Protein AF-A0A7X6QLM3-F1 (afdb_monomer_lite)

Structure (mmCIF, N/CA/C/O backbone):
data_AF-A0A7X6QLM3-F1
#
_entry.id   AF-A0A7X6QLM3-F1
#
loop_
_atom_site.group_PDB
_atom_site.id
_atom_site.type_symbol
_atom_site.label_atom_id
_atom_site.label_alt_id
_atom_site.label_comp_id
_atom_site.label_asym_id
_atom_site.label_entity_id
_atom_site.label_seq_id
_atom_site.pdbx_PDB_ins_code
_atom_site.Cartn_x
_atom_site.Cartn_y
_atom_site.Cartn_z
_atom_site.occupancy
_atom_site.B_iso_or_equiv
_atom_site.auth_seq_id
_atom_site.auth_comp_id
_atom_site.auth_asym_id
_atom_site.auth_atom_id
_atom_site.pdbx_PDB_model_num
ATOM 1 N N . MET A 1 1 ? -5.369 -19.236 6.075 1.00 84.81 1 MET A N 1
ATOM 2 C CA . MET A 1 1 ? -5.450 -18.690 7.452 1.00 84.81 1 MET A CA 1
ATOM 3 C C . MET A 1 1 ? -6.078 -17.313 7.375 1.00 84.81 1 MET A C 1
ATOM 5 O O . MET A 1 1 ? -5.651 -16.544 6.531 1.00 84.81 1 MET A O 1
ATOM 9 N N . ASN A 1 2 ? -7.046 -16.988 8.234 1.00 93.75 2 ASN A N 1
ATOM 10 C CA . ASN A 1 2 ? -7.683 -15.668 8.231 1.00 93.75 2 ASN A CA 1
ATOM 11 C C . ASN A 1 2 ? -7.513 -15.019 9.602 1.00 93.75 2 ASN A C 1
ATOM 13 O O . ASN A 1 2 ? -7.925 -15.599 10.606 1.00 93.75 2 ASN A O 1
ATOM 17 N N . ILE A 1 3 ? -6.902 -13.838 9.631 1.00 95.56 3 ILE A N 1
ATOM 18 C CA . ILE A 1 3 ? -6.735 -13.016 10.828 1.00 95.56 3 ILE A CA 1
ATOM 19 C C . ILE A 1 3 ? -7.406 -11.673 10.562 1.00 95.56 3 ILE A C 1
ATOM 21 O O . ILE A 1 3 ? -7.059 -10.977 9.609 1.00 95.56 3 ILE A O 1
ATOM 25 N N . ILE A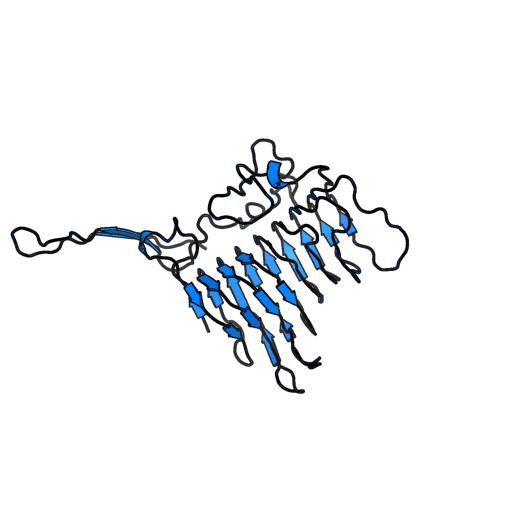 1 4 ? -8.352 -11.320 11.427 1.00 96.50 4 ILE A N 1
ATOM 26 C CA . ILE A 1 4 ? -9.043 -10.033 11.417 1.00 96.50 4 ILE A CA 1
ATOM 27 C C . ILE A 1 4 ? -8.838 -9.422 12.804 1.00 96.50 4 ILE A C 1
ATOM 29 O O . ILE A 1 4 ? -9.258 -10.005 13.805 1.00 96.50 4 ILE A O 1
ATOM 33 N N . GLY A 1 5 ? -8.114 -8.307 12.860 1.00 94.94 5 GLY A N 1
ATOM 34 C CA . GLY A 1 5 ? -7.893 -7.538 14.079 1.00 94.94 5 GLY A CA 1
ATOM 35 C C . GLY A 1 5 ? -9.035 -6.570 14.378 1.00 94.94 5 GLY A C 1
ATOM 36 O O . GLY A 1 5 ? -10.043 -6.543 13.687 1.00 94.94 5 GLY A O 1
ATOM 37 N N . ALA A 1 6 ? -8.858 -5.749 15.407 1.00 94.19 6 ALA A N 1
ATOM 38 C CA . ALA A 1 6 ? -9.766 -4.671 15.795 1.00 94.19 6 ALA A CA 1
ATOM 39 C C . ALA A 1 6 ? -9.412 -3.315 15.145 1.00 94.19 6 ALA A C 1
ATOM 41 O O . ALA A 1 6 ? -10.027 -2.299 15.456 1.00 94.19 6 ALA A O 1
ATOM 42 N N . GLY A 1 7 ? -8.408 -3.283 14.261 1.00 95.38 7 GLY A N 1
ATOM 43 C CA . GLY A 1 7 ? -7.879 -2.074 13.630 1.00 95.38 7 GLY A CA 1
ATOM 44 C C . GLY A 1 7 ? -6.491 -1.690 14.149 1.00 95.38 7 GLY A C 1
ATOM 45 O O . GLY A 1 7 ? -6.018 -2.189 15.176 1.00 95.38 7 GLY A O 1
ATOM 46 N N . HIS A 1 8 ? -5.824 -0.795 13.415 1.00 96.62 8 HIS A N 1
ATOM 47 C CA . HIS A 1 8 ? -4.498 -0.266 13.768 1.00 96.62 8 HIS A CA 1
ATOM 48 C C . HIS A 1 8 ? -4.484 1.235 14.079 1.00 96.62 8 HIS A C 1
ATOM 50 O O . HIS A 1 8 ? -3.519 1.711 14.682 1.00 96.62 8 HIS A O 1
ATOM 56 N N . VAL A 1 9 ? -5.526 1.972 13.680 1.00 96.44 9 VAL A N 1
ATOM 57 C CA . VAL A 1 9 ? -5.646 3.414 13.923 1.00 96.44 9 VAL A CA 1
ATOM 58 C C . VAL A 1 9 ? -6.029 3.641 15.391 1.00 96.44 9 VAL A C 1
ATOM 60 O O . VAL A 1 9 ? -7.074 3.137 15.816 1.00 96.44 9 VAL A O 1
ATOM 63 N N . PRO A 1 10 ? -5.218 4.363 16.189 1.00 93.50 10 PRO A N 1
ATOM 64 C CA . PRO A 1 10 ? -5.453 4.510 17.627 1.00 93.50 10 PRO A CA 1
ATOM 65 C C . PRO A 1 10 ? -6.823 5.095 17.985 1.00 93.50 10 PRO A C 1
ATOM 67 O O . PRO A 1 10 ? -7.485 4.571 18.875 1.00 93.50 10 PRO A O 1
ATOM 70 N N . GLU A 1 11 ? -7.264 6.137 17.278 1.00 91.69 11 GLU A N 1
ATOM 71 C CA . GLU A 1 11 ? -8.547 6.794 17.553 1.00 91.69 11 GLU A CA 1
ATOM 72 C C . GLU A 1 11 ? -9.734 5.916 17.150 1.00 91.69 11 GLU A C 1
ATOM 74 O O . GLU A 1 11 ? -10.640 5.693 17.952 1.00 91.69 11 GLU A O 1
ATOM 79 N N . ALA A 1 12 ? -9.693 5.330 15.950 1.00 89.88 12 ALA A N 1
ATOM 80 C CA . ALA A 1 12 ? -10.764 4.459 15.469 1.00 89.88 12 ALA A CA 1
ATOM 81 C C . ALA A 1 12 ? -10.907 3.184 16.315 1.00 89.88 12 ALA A C 1
ATOM 83 O O . ALA A 1 12 ? -12.007 2.663 16.461 1.00 89.88 12 ALA A O 1
ATOM 84 N N . SER A 1 13 ? -9.815 2.695 16.910 1.00 89.31 13 SER A N 1
ATOM 85 C CA . SER A 1 13 ? -9.806 1.504 17.767 1.00 89.31 13 SER A CA 1
ATOM 86 C C . SER A 1 13 ? -9.793 1.823 19.267 1.00 89.31 13 SER A C 1
ATOM 88 O O . SER A 1 13 ? -9.543 0.933 20.075 1.00 89.31 13 SER A O 1
ATOM 90 N N . ALA A 1 14 ? -10.085 3.061 19.684 1.00 90.44 14 ALA A N 1
ATOM 91 C CA . ALA A 1 14 ? -9.950 3.489 21.081 1.00 90.44 14 ALA A CA 1
ATOM 92 C C . ALA A 1 14 ? -10.761 2.634 22.075 1.00 90.44 14 ALA A C 1
ATOM 94 O O . ALA A 1 14 ? -10.298 2.362 23.182 1.00 90.44 14 ALA A O 1
ATOM 95 N N . ALA A 1 15 ? -11.951 2.172 21.678 1.00 89.00 15 ALA A N 1
ATOM 96 C CA . ALA A 1 15 ? -12.819 1.357 22.527 1.00 89.00 15 ALA A CA 1
ATOM 97 C C . ALA A 1 15 ? -12.331 -0.096 22.694 1.00 89.00 15 ALA A C 1
ATOM 99 O O . ALA A 1 15 ? -12.597 -0.717 23.722 1.00 89.00 15 ALA A O 1
ATOM 100 N N . THR A 1 16 ? -11.619 -0.642 21.706 1.00 90.31 16 THR A N 1
ATOM 101 C CA . THR A 1 16 ? -11.140 -2.038 21.696 1.00 90.31 16 THR A CA 1
ATOM 102 C C . THR A 1 16 ? -9.643 -2.167 21.958 1.00 90.31 16 THR A C 1
ATOM 104 O O . THR A 1 16 ? -9.152 -3.260 22.235 1.00 90.31 16 THR A O 1
ATOM 107 N N . GLY A 1 17 ? -8.907 -1.064 21.838 1.00 92.12 17 GLY A N 1
ATOM 108 C CA . GLY A 1 17 ? -7.481 -1.079 21.555 1.00 92.12 17 GLY A CA 1
ATOM 109 C C . GLY A 1 17 ? -7.181 -1.543 20.125 1.00 92.12 17 GLY A C 1
ATOM 110 O O . GLY A 1 17 ? -7.996 -2.187 19.457 1.00 92.12 17 GLY A O 1
ATOM 111 N N . ARG A 1 18 ? -5.964 -1.237 19.667 1.00 94.25 18 ARG A N 1
ATOM 112 C CA . ARG A 1 18 ? -5.433 -1.730 18.391 1.00 94.25 18 ARG A CA 1
ATOM 113 C C . ARG A 1 18 ? -4.973 -3.182 18.501 1.00 94.25 18 ARG A C 1
ATOM 115 O O . ARG A 1 18 ? -4.382 -3.578 19.508 1.00 94.25 18 ARG A O 1
ATOM 122 N N . THR A 1 19 ? -5.148 -3.961 17.437 1.00 95.69 19 THR A N 1
ATOM 123 C CA . THR A 1 19 ? -4.531 -5.292 17.346 1.00 95.69 19 THR A CA 1
ATOM 124 C C . THR A 1 19 ? -3.078 -5.159 16.919 1.00 95.69 19 THR A C 1
ATOM 126 O O . THR A 1 19 ? -2.791 -4.639 15.843 1.00 95.69 19 THR A O 1
ATOM 129 N N . VAL A 1 20 ? -2.168 -5.657 17.757 1.00 97.12 20 VAL A N 1
ATOM 130 C CA . VAL A 1 20 ? -0.727 -5.678 17.487 1.00 97.12 20 VAL A CA 1
ATOM 131 C C . VAL A 1 20 ? -0.257 -7.119 17.361 1.00 97.12 20 VAL A C 1
ATOM 133 O O . VAL A 1 20 ? -0.492 -7.925 18.262 1.00 97.12 20 VAL A O 1
ATOM 136 N N . ILE A 1 21 ? 0.435 -7.432 16.269 1.00 96.88 21 ILE A N 1
ATOM 137 C CA . ILE A 1 21 ? 1.188 -8.679 16.124 1.00 96.88 21 ILE A CA 1
ATOM 138 C C . ILE A 1 21 ? 2.672 -8.320 16.062 1.00 96.88 21 ILE A C 1
ATOM 140 O O . ILE A 1 21 ? 3.079 -7.511 15.233 1.00 96.88 21 ILE A O 1
ATOM 144 N N . ASN A 1 22 ? 3.466 -8.925 16.943 1.00 95.44 22 ASN A N 1
ATOM 145 C CA . ASN A 1 22 ? 4.914 -8.737 16.993 1.00 95.44 22 ASN A CA 1
ATOM 146 C C . ASN A 1 22 ? 5.635 -9.956 16.414 1.00 95.44 22 ASN A C 1
ATOM 148 O O . ASN A 1 22 ? 5.139 -11.082 16.511 1.00 95.44 22 ASN A O 1
ATOM 152 N N . GLY A 1 23 ? 6.843 -9.735 15.899 1.00 95.62 23 GLY A N 1
ATOM 153 C CA . GLY A 1 23 ? 7.675 -10.790 15.326 1.00 95.62 23 GLY A CA 1
ATOM 154 C C . GLY A 1 23 ? 7.249 -11.170 13.910 1.00 95.62 23 GLY A C 1
ATOM 155 O O . GLY A 1 23 ? 6.352 -10.571 13.324 1.00 95.62 23 GLY A O 1
ATOM 156 N N . ASN A 1 24 ? 7.918 -12.164 13.333 1.00 94.69 24 ASN A N 1
ATOM 157 C CA . ASN A 1 24 ? 7.770 -12.453 11.909 1.00 94.69 24 ASN A CA 1
ATOM 158 C C . ASN A 1 24 ? 6.516 -13.284 11.608 1.00 94.69 24 ASN A C 1
ATOM 160 O O . ASN A 1 24 ? 6.263 -14.302 12.255 1.00 94.69 24 ASN A O 1
ATOM 164 N N . ILE A 1 25 ? 5.776 -12.892 10.569 1.00 95.19 25 ILE A N 1
ATOM 165 C CA . ILE A 1 25 ? 4.678 -13.679 9.996 1.00 95.19 25 ILE A CA 1
ATOM 166 C C . ILE A 1 25 ? 5.195 -14.327 8.716 1.00 95.19 25 ILE A C 1
ATOM 168 O O . ILE A 1 25 ? 5.739 -13.648 7.850 1.00 95.19 25 ILE A O 1
ATOM 172 N N . ARG A 1 26 ? 5.022 -15.644 8.576 1.00 93.75 26 ARG A N 1
ATOM 173 C CA . ARG A 1 26 ? 5.458 -16.388 7.388 1.00 93.75 26 ARG A CA 1
ATOM 174 C C . ARG A 1 26 ? 4.286 -17.132 6.760 1.00 93.75 26 ARG A C 1
ATOM 176 O O . ARG A 1 26 ? 3.745 -18.059 7.358 1.00 93.75 26 ARG A O 1
ATOM 183 N N . PHE A 1 27 ? 3.920 -16.744 5.544 1.00 93.88 27 PHE A N 1
ATOM 184 C CA . PHE A 1 27 ? 3.007 -17.486 4.685 1.00 93.88 27 PHE A CA 1
ATOM 185 C C . PHE A 1 27 ? 3.836 -18.461 3.844 1.00 93.88 27 PHE A C 1
ATOM 187 O O . PHE A 1 27 ? 4.520 -18.069 2.898 1.00 93.88 27 PHE A O 1
ATOM 194 N N . MET A 1 28 ? 3.789 -19.733 4.238 1.00 90.69 28 MET A N 1
ATOM 195 C CA . MET A 1 28 ? 4.533 -20.843 3.630 1.00 90.69 28 MET A CA 1
ATOM 196 C C . MET A 1 28 ? 3.610 -21.694 2.742 1.00 90.69 28 MET A C 1
ATOM 198 O O . MET A 1 28 ? 2.424 -21.389 2.603 1.00 90.69 28 MET A O 1
ATOM 202 N N . GLY A 1 29 ? 4.126 -22.781 2.161 1.00 89.12 29 GLY A N 1
ATOM 203 C CA . GLY A 1 29 ? 3.331 -23.701 1.339 1.00 89.12 29 GLY A CA 1
ATOM 204 C C . GLY A 1 29 ? 2.030 -24.135 2.030 1.00 89.12 29 GLY A C 1
ATOM 205 O O . GLY A 1 29 ? 2.037 -24.494 3.207 1.00 89.12 29 GLY A O 1
ATOM 206 N N . GLY A 1 30 ? 0.913 -24.057 1.299 1.00 91.25 30 GLY A N 1
ATOM 207 C CA . GLY A 1 30 ? -0.434 -24.314 1.822 1.00 91.25 30 GLY A CA 1
ATOM 208 C C . GLY A 1 30 ? -1.119 -23.108 2.476 1.00 91.25 30 GLY A C 1
ATOM 209 O O . GLY A 1 30 ? -2.232 -23.247 2.978 1.00 91.25 30 GLY A O 1
ATOM 210 N N . SER A 1 31 ? -0.491 -21.927 2.472 1.00 95.12 31 SER A N 1
ATOM 211 C CA . SER A 1 31 ? -1.090 -20.693 3.007 1.00 95.12 31 SER A CA 1
ATOM 212 C C . SER A 1 31 ? -1.922 -19.915 1.985 1.00 95.12 31 SER A C 1
ATOM 214 O O . SER A 1 31 ? -2.296 -18.778 2.268 1.00 95.12 31 SER A O 1
ATOM 216 N N . ASP A 1 32 ? -2.205 -20.479 0.812 1.00 97.00 32 ASP A N 1
ATOM 217 C CA . ASP A 1 32 ? -2.973 -19.806 -0.236 1.00 97.00 32 ASP A CA 1
ATOM 218 C C . ASP A 1 32 ? -4.343 -19.325 0.270 1.00 97.00 32 ASP A C 1
ATOM 220 O O . ASP A 1 32 ? -4.924 -19.916 1.186 1.00 97.00 32 ASP A O 1
ATOM 224 N N . PHE A 1 33 ? -4.872 -18.253 -0.329 1.00 97.81 33 PHE A N 1
ATOM 225 C CA . PHE A 1 33 ? -6.182 -17.677 0.031 1.00 97.81 33 PHE A CA 1
ATOM 226 C C . PHE A 1 33 ? -6.278 -17.162 1.476 1.00 97.81 33 PHE A C 1
ATOM 228 O O . PHE A 1 33 ? -7.370 -17.051 2.034 1.00 97.81 33 PHE A O 1
ATOM 235 N N . SER A 1 34 ? -5.140 -16.870 2.109 1.00 98.00 34 SER A N 1
ATOM 236 C CA . SER A 1 34 ? -5.122 -16.293 3.452 1.00 98.00 34 SER A CA 1
ATOM 237 C C . SER A 1 34 ? -5.447 -14.800 3.453 1.00 98.00 34 SER A C 1
ATOM 239 O O . SER A 1 34 ? -5.171 -14.079 2.495 1.00 98.00 34 SER A O 1
ATOM 241 N N . LEU A 1 35 ? -5.977 -14.341 4.584 1.00 97.69 35 LEU A N 1
ATOM 242 C CA . LEU A 1 35 ? -6.329 -12.950 4.847 1.00 97.69 35 LEU A CA 1
ATOM 243 C C . LEU A 1 35 ? -5.617 -12.443 6.101 1.00 97.69 35 LEU A C 1
ATOM 245 O O . LEU A 1 35 ? -5.645 -13.100 7.146 1.00 97.69 35 LEU A O 1
ATOM 249 N N . LEU A 1 36 ? -5.068 -11.236 6.007 1.00 98.12 36 LEU A N 1
ATOM 250 C CA . LEU A 1 36 ? -4.639 -10.423 7.136 1.00 98.12 36 LEU A CA 1
ATOM 251 C C . LEU A 1 36 ? -5.330 -9.065 7.044 1.00 98.12 36 LEU A C 1
ATOM 253 O O . LEU A 1 36 ? -5.172 -8.364 6.044 1.00 98.12 36 LEU A O 1
ATOM 257 N N . GLN A 1 37 ? -6.112 -8.707 8.061 1.00 97.88 37 GLN A N 1
ATOM 258 C CA . GLN A 1 37 ? -6.854 -7.453 8.054 1.00 97.88 37 GLN A CA 1
ATOM 259 C C . GLN A 1 37 ? -6.847 -6.742 9.404 1.00 97.88 37 GLN A C 1
ATOM 261 O O . GLN A 1 37 ? -6.983 -7.391 10.439 1.00 97.88 37 GLN A O 1
ATOM 266 N N . GLY A 1 38 ? -6.754 -5.409 9.405 1.00 97.19 38 GLY A N 1
ATOM 267 C CA . GLY A 1 38 ? -7.037 -4.606 10.600 1.00 97.19 38 GLY A CA 1
ATOM 268 C C . GLY A 1 38 ? -5.984 -4.734 11.695 1.00 97.19 38 GLY A C 1
ATOM 269 O O . GLY A 1 38 ? -6.338 -4.761 12.873 1.00 97.19 38 GLY A O 1
ATOM 270 N N . ILE A 1 39 ? -4.706 -4.871 11.334 1.00 97.81 39 ILE A N 1
ATOM 271 C CA . ILE A 1 39 ? -3.626 -5.066 12.310 1.00 97.81 39 ILE A CA 1
ATOM 272 C C . ILE A 1 39 ? -2.508 -4.039 12.170 1.00 97.81 39 ILE A C 1
ATOM 274 O O . ILE A 1 39 ? -2.204 -3.563 11.076 1.00 97.81 39 ILE A O 1
ATOM 278 N N . PHE A 1 40 ? -1.869 -3.749 13.298 1.00 98.38 40 PHE A N 1
ATOM 279 C CA . PHE A 1 40 ? -0.542 -3.163 13.359 1.00 98.38 40 PHE A CA 1
ATOM 280 C C . PHE A 1 40 ? 0.473 -4.300 13.498 1.00 98.38 40 PHE A C 1
ATOM 282 O O . PHE A 1 40 ? 0.375 -5.112 14.420 1.00 98.38 40 PHE A O 1
ATOM 289 N N . HIS A 1 41 ? 1.437 -4.376 12.592 1.00 98.19 41 HIS A N 1
ATOM 290 C CA . HIS A 1 41 ? 2.463 -5.410 12.606 1.00 98.19 41 HIS A CA 1
ATOM 291 C C . HIS A 1 41 ? 3.849 -4.793 12.776 1.00 98.19 41 HIS A C 1
ATOM 293 O O . HIS A 1 41 ? 4.224 -3.872 12.045 1.00 98.19 41 HIS A O 1
ATOM 299 N N . ASP A 1 42 ? 4.581 -5.299 13.767 1.00 95.88 42 ASP A N 1
ATOM 300 C CA . ASP A 1 42 ? 5.942 -4.878 14.099 1.00 95.88 42 ASP A CA 1
ATOM 301 C C . ASP A 1 42 ? 6.897 -6.067 13.940 1.00 95.88 42 ASP A C 1
ATOM 303 O O . ASP A 1 42 ? 7.118 -6.874 14.852 1.00 95.88 42 ASP A O 1
ATOM 307 N N . GLY A 1 43 ? 7.373 -6.231 12.709 1.00 95.88 43 GLY A N 1
ATOM 308 C CA . GLY A 1 43 ? 8.209 -7.337 12.268 1.00 95.88 43 GLY A CA 1
ATOM 309 C C . GLY A 1 43 ? 8.139 -7.510 10.755 1.00 95.88 43 GLY A C 1
ATOM 310 O O . GLY A 1 43 ? 7.601 -6.676 10.031 1.00 95.88 43 GLY A O 1
ATOM 311 N N . GLU A 1 44 ? 8.632 -8.639 10.265 1.00 95.69 44 GLU A N 1
ATOM 312 C CA . GLU A 1 44 ? 8.655 -8.918 8.829 1.00 95.69 44 GLU A CA 1
ATOM 313 C C . GLU A 1 44 ? 7.513 -9.853 8.424 1.00 95.69 44 GLU A C 1
ATOM 315 O O . GLU A 1 44 ? 7.265 -10.875 9.077 1.00 95.69 44 GLU A O 1
ATOM 320 N N . ILE A 1 45 ? 6.836 -9.536 7.322 1.00 96.38 45 ILE A N 1
ATOM 321 C CA . ILE A 1 45 ? 5.915 -10.463 6.664 1.00 96.38 45 ILE A CA 1
ATOM 322 C C . ILE A 1 45 ? 6.628 -11.105 5.485 1.00 96.38 45 ILE A C 1
ATOM 324 O O . ILE A 1 45 ? 7.033 -10.420 4.554 1.00 96.38 45 ILE A O 1
ATOM 328 N N . TRP A 1 46 ? 6.724 -12.428 5.496 1.00 94.12 46 TRP A N 1
ATOM 329 C CA . TRP A 1 46 ? 7.297 -13.220 4.416 1.00 94.12 46 TRP A CA 1
ATOM 330 C C . TRP A 1 46 ? 6.193 -13.998 3.711 1.00 94.12 46 TRP A C 1
ATOM 332 O O . TRP A 1 46 ? 5.451 -14.742 4.352 1.00 94.12 46 TRP A O 1
ATOM 342 N N . ILE A 1 47 ? 6.083 -13.851 2.394 1.00 94.12 47 ILE A N 1
ATOM 343 C CA . ILE A 1 47 ? 5.135 -14.598 1.566 1.00 94.12 47 ILE A CA 1
ATOM 344 C C . ILE A 1 47 ? 5.910 -15.390 0.526 1.00 94.12 47 ILE A C 1
ATOM 346 O O . ILE A 1 47 ? 6.602 -14.804 -0.302 1.00 94.12 47 ILE A O 1
ATOM 350 N N . GLY A 1 48 ? 5.782 -16.718 0.553 1.00 89.94 48 GLY A N 1
ATOM 351 C CA . GLY A 1 48 ? 6.452 -17.583 -0.420 1.00 89.94 48 GLY A CA 1
ATOM 352 C C . GLY A 1 48 ? 7.973 -17.621 -0.254 1.00 89.94 48 GLY A C 1
ATOM 353 O O . GLY A 1 48 ? 8.689 -17.749 -1.237 1.00 89.94 48 GLY A O 1
ATOM 354 N N . GLU A 1 49 ? 8.492 -17.489 0.969 1.00 86.19 49 GLU A N 1
ATOM 355 C CA . GLU A 1 49 ? 9.920 -17.680 1.251 1.00 86.19 49 GLU A CA 1
ATOM 356 C C . GLU A 1 49 ? 10.266 -19.176 1.188 1.00 86.19 49 GLU A C 1
ATOM 358 O O . GLU A 1 49 ? 9.795 -19.967 2.005 1.00 86.19 49 GLU A O 1
ATOM 363 N N . GLY A 1 50 ? 11.094 -19.583 0.226 1.00 70.75 50 GLY A N 1
ATOM 364 C CA . GLY A 1 50 ? 11.631 -20.942 0.163 1.00 70.75 50 GLY A CA 1
ATOM 365 C C . GLY A 1 50 ? 12.948 -21.075 0.924 1.00 70.75 50 GLY A C 1
ATOM 366 O O . GLY A 1 50 ? 13.872 -20.288 0.729 1.00 70.75 50 GLY A O 1
ATOM 367 N N . THR A 1 51 ? 13.059 -22.113 1.751 1.00 67.62 51 THR A N 1
ATOM 368 C CA . THR A 1 51 ? 14.310 -22.503 2.429 1.00 67.62 51 THR A CA 1
ATOM 369 C C . THR A 1 51 ? 15.001 -23.699 1.766 1.00 67.62 51 THR A C 1
ATOM 371 O O . THR A 1 51 ? 16.065 -24.125 2.212 1.00 67.62 51 THR A O 1
ATOM 374 N N . THR A 1 52 ? 14.416 -24.245 0.696 1.00 64.81 52 THR A N 1
ATOM 375 C CA . THR A 1 52 ? 14.915 -25.409 -0.050 1.00 64.81 52 THR A CA 1
ATOM 376 C C . THR A 1 52 ? 15.043 -25.095 -1.543 1.00 64.81 52 THR A C 1
ATOM 378 O O . THR A 1 52 ? 14.476 -24.122 -2.044 1.00 64.81 52 THR A O 1
ATOM 381 N N . SER A 1 53 ? 15.790 -25.931 -2.271 1.00 64.94 53 SER A N 1
ATOM 382 C CA . SER A 1 53 ? 15.963 -25.831 -3.729 1.00 64.94 53 SER A CA 1
ATOM 383 C C . SER A 1 53 ? 14.659 -25.951 -4.517 1.00 64.94 53 SER A C 1
ATOM 385 O O . SER A 1 53 ? 14.584 -25.455 -5.638 1.00 64.94 53 SER A O 1
ATOM 387 N N . ASP A 1 54 ? 13.646 -26.593 -3.935 1.00 68.38 54 ASP A N 1
ATOM 388 C CA . ASP A 1 54 ? 12.407 -26.956 -4.629 1.00 68.38 54 ASP A CA 1
ATOM 389 C C . ASP A 1 54 ? 11.423 -25.779 -4.734 1.00 68.38 54 ASP A C 1
ATOM 391 O O . ASP A 1 54 ? 10.448 -25.852 -5.479 1.00 68.38 54 ASP A O 1
ATOM 395 N N . GLY A 1 55 ? 11.718 -24.668 -4.047 1.00 76.44 55 GLY A N 1
ATOM 396 C CA . GLY A 1 55 ? 10.907 -23.455 -4.050 1.00 76.44 55 GLY A CA 1
ATOM 397 C C . GLY A 1 55 ? 9.567 -23.620 -3.338 1.00 76.44 55 GLY A C 1
ATOM 398 O O . GLY A 1 55 ? 9.042 -24.716 -3.157 1.00 76.44 55 GLY A O 1
ATOM 399 N N . ILE A 1 56 ? 8.992 -22.500 -2.912 1.00 86.56 56 ILE A N 1
ATOM 400 C CA . ILE A 1 56 ? 7.631 -22.459 -2.376 1.00 86.56 56 ILE A CA 1
ATOM 401 C C . ILE A 1 56 ? 6.842 -21.448 -3.192 1.00 86.56 56 ILE A C 1
ATOM 403 O O . ILE A 1 56 ? 7.303 -20.333 -3.418 1.00 86.56 56 ILE A O 1
ATOM 407 N N . THR A 1 57 ? 5.648 -21.839 -3.629 1.00 90.50 57 THR A N 1
ATOM 408 C CA . THR A 1 57 ? 4.688 -20.910 -4.228 1.00 90.50 57 THR A CA 1
ATOM 409 C C . THR A 1 57 ? 3.559 -20.659 -3.245 1.00 90.50 57 THR A C 1
ATOM 411 O O . THR A 1 57 ? 2.976 -21.610 -2.727 1.00 90.50 57 THR A O 1
ATOM 414 N N . VAL A 1 58 ? 3.269 -19.384 -2.991 1.00 93.75 58 VAL A N 1
ATOM 415 C CA . VAL A 1 58 ? 2.113 -18.942 -2.205 1.00 93.75 58 VAL A CA 1
ATOM 416 C C . VAL A 1 58 ? 1.351 -17.898 -2.999 1.00 93.75 58 VAL A C 1
ATOM 418 O O . VAL A 1 58 ? 1.939 -16.957 -3.530 1.00 93.75 58 VAL A O 1
ATOM 421 N N . SER A 1 59 ? 0.038 -18.070 -3.082 1.00 96.06 59 SER A N 1
ATOM 422 C CA . SER A 1 59 ? -0.820 -17.285 -3.954 1.00 96.06 59 SER A CA 1
ATOM 423 C C . SER A 1 59 ? -2.069 -16.760 -3.256 1.00 96.06 59 SER A C 1
ATOM 425 O O . SER A 1 59 ? -2.566 -17.342 -2.292 1.00 96.06 59 SER A O 1
ATOM 427 N N . ASN A 1 60 ? -2.638 -15.689 -3.811 1.00 97.56 60 ASN A N 1
ATOM 428 C CA . ASN A 1 60 ? -3.958 -15.173 -3.436 1.00 97.56 60 ASN A CA 1
ATOM 429 C C . ASN A 1 60 ? -4.043 -14.751 -1.959 1.00 97.56 60 ASN A C 1
ATOM 431 O O . ASN A 1 60 ? -5.006 -15.077 -1.271 1.00 97.56 60 ASN A O 1
ATOM 435 N N . ILE A 1 61 ? -3.025 -14.055 -1.454 1.00 98.25 61 ILE A N 1
ATOM 436 C CA . ILE A 1 61 ? -3.057 -13.478 -0.104 1.00 98.25 61 ILE A CA 1
ATOM 437 C C . ILE A 1 61 ? -3.653 -12.078 -0.184 1.00 98.25 61 ILE A C 1
ATOM 439 O O . ILE A 1 61 ? -3.226 -11.275 -1.016 1.00 98.25 61 ILE A O 1
ATOM 443 N N . LEU A 1 62 ? -4.596 -11.785 0.708 1.00 98.38 62 LEU A N 1
ATOM 444 C CA . LEU A 1 62 ? -5.125 -10.442 0.907 1.00 98.38 62 LEU A CA 1
ATOM 445 C C . LEU A 1 62 ? -4.551 -9.847 2.194 1.00 98.38 62 LEU A C 1
ATOM 447 O O . LEU A 1 62 ? -4.749 -10.379 3.285 1.00 98.38 62 LEU A O 1
ATOM 451 N N . LEU A 1 63 ? -3.863 -8.721 2.054 1.00 98.69 63 LEU A N 1
ATOM 452 C CA . LEU A 1 63 ? -3.506 -7.816 3.138 1.00 98.69 63 LEU A CA 1
ATOM 453 C C . LEU A 1 63 ? -4.435 -6.610 3.016 1.00 98.69 63 LEU A C 1
ATOM 455 O O . LEU A 1 63 ? -4.481 -5.988 1.957 1.00 98.69 63 LEU A O 1
ATOM 459 N N . SER A 1 64 ? -5.204 -6.277 4.049 1.00 98.31 64 SER A N 1
ATOM 460 C CA . SER A 1 64 ? -6.084 -5.108 3.958 1.00 98.31 64 SER A CA 1
ATOM 461 C C . SER A 1 64 ? -6.180 -4.312 5.242 1.00 98.31 64 SER A C 1
ATOM 463 O O . SER A 1 64 ? -6.241 -4.900 6.315 1.00 98.31 64 SER A O 1
ATOM 465 N N . ARG A 1 65 ? -6.230 -2.978 5.162 1.00 97.94 65 ARG A N 1
ATOM 466 C CA . ARG A 1 65 ? -6.387 -2.125 6.356 1.00 97.94 65 ARG A CA 1
ATOM 467 C C . ARG A 1 65 ? -5.346 -2.473 7.420 1.00 97.94 65 ARG A C 1
ATOM 469 O O . ARG A 1 65 ? -5.676 -2.763 8.569 1.00 97.94 65 ARG A O 1
ATOM 476 N N . CYS A 1 66 ? -4.093 -2.598 6.997 1.00 98.56 66 CYS A N 1
ATOM 477 C CA . CYS A 1 66 ? -2.979 -2.983 7.855 1.00 98.56 66 CYS A CA 1
ATOM 478 C C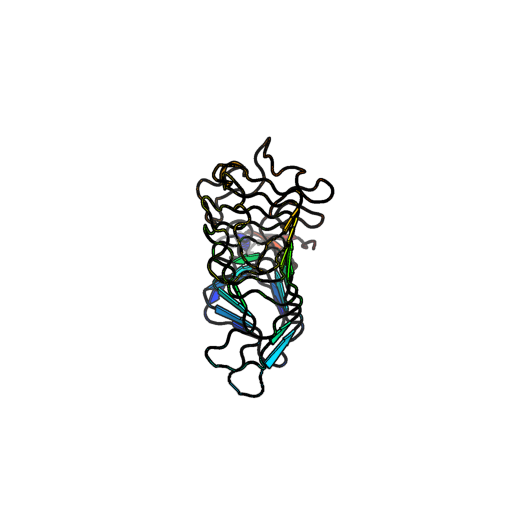 . CYS A 1 66 ? -1.930 -1.876 7.885 1.00 98.56 66 CYS A C 1
ATOM 480 O O . CYS A 1 66 ? -1.635 -1.264 6.862 1.00 98.56 66 CYS A O 1
ATOM 482 N N . ASN A 1 67 ? -1.285 -1.705 9.036 1.00 98.62 67 ASN A N 1
ATOM 483 C CA . ASN A 1 67 ? -0.044 -0.952 9.150 1.00 98.62 67 ASN A CA 1
ATOM 484 C C . ASN A 1 67 ? 1.102 -1.946 9.355 1.00 98.62 67 ASN A C 1
ATOM 486 O O . ASN A 1 67 ? 1.184 -2.598 10.396 1.00 98.62 67 ASN A O 1
ATOM 490 N N . LEU A 1 68 ? 1.928 -2.099 8.326 1.00 98.56 68 LEU A N 1
ATOM 491 C CA . LEU A 1 68 ? 2.941 -3.137 8.188 1.00 98.56 68 LEU A CA 1
ATOM 492 C C . LEU A 1 68 ? 4.330 -2.508 8.173 1.00 98.56 68 LEU A C 1
ATOM 494 O O . LEU A 1 68 ? 4.507 -1.417 7.636 1.00 98.56 68 LEU A O 1
ATOM 498 N N . ASP A 1 69 ? 5.316 -3.195 8.744 1.00 97.25 69 ASP A N 1
ATOM 499 C CA . ASP A 1 69 ? 6.703 -2.736 8.692 1.00 97.25 69 ASP A CA 1
ATOM 500 C C . ASP A 1 69 ? 7.365 -3.112 7.356 1.00 97.25 69 ASP A C 1
ATOM 502 O O . ASP A 1 69 ? 7.326 -2.321 6.411 1.00 97.25 69 ASP A O 1
ATOM 506 N N . ILE A 1 70 ? 7.898 -4.335 7.239 1.00 96.06 70 ILE A N 1
ATOM 507 C CA . ILE A 1 70 ? 8.531 -4.846 6.012 1.00 96.06 70 ILE A CA 1
ATOM 508 C C . ILE A 1 70 ? 7.688 -5.976 5.413 1.00 96.06 70 ILE A C 1
ATOM 510 O O . ILE A 1 70 ? 7.280 -6.905 6.117 1.00 96.06 70 ILE A O 1
ATOM 514 N N . LEU A 1 71 ? 7.481 -5.937 4.094 1.00 96.62 71 LEU A N 1
ATOM 515 C CA . LEU A 1 71 ? 6.847 -7.017 3.333 1.00 96.62 71 LEU A CA 1
ATOM 516 C C . LEU A 1 71 ? 7.840 -7.640 2.347 1.00 96.62 71 LEU A C 1
ATOM 518 O O . LEU A 1 71 ? 8.334 -6.970 1.446 1.00 96.62 71 LEU A O 1
ATOM 522 N N . TYR A 1 72 ? 8.062 -8.942 2.468 1.00 94.25 72 TYR A N 1
ATOM 523 C CA . TYR A 1 72 ? 8.864 -9.758 1.568 1.00 94.25 72 TYR A CA 1
ATOM 524 C C . TYR A 1 72 ? 7.968 -10.654 0.706 1.00 94.25 72 TYR A C 1
ATOM 526 O O . TYR A 1 72 ? 7.306 -11.565 1.205 1.00 94.25 72 TYR A O 1
ATOM 534 N N . LEU A 1 73 ? 7.983 -10.428 -0.606 1.00 93.00 73 LEU A N 1
ATOM 535 C CA . LEU A 1 73 ? 7.314 -11.246 -1.615 1.00 93.00 73 LEU A CA 1
ATOM 536 C C . LEU A 1 73 ? 8.342 -12.128 -2.313 1.00 93.00 73 LEU A C 1
ATOM 538 O O . LEU A 1 73 ? 9.116 -11.675 -3.162 1.00 93.00 73 LEU A O 1
ATOM 542 N N . SER A 1 74 ? 8.373 -13.393 -1.905 1.00 87.69 74 SER A N 1
ATOM 543 C CA . SER A 1 74 ? 9.310 -14.402 -2.387 1.00 87.69 74 SER A CA 1
ATOM 544 C C . SER A 1 74 ? 10.777 -13.961 -2.317 1.00 87.69 74 SER A C 1
ATOM 546 O O . SER A 1 74 ? 11.616 -14.403 -3.107 1.00 87.69 74 SER A O 1
ATOM 548 N N . ALA A 1 75 ? 11.101 -13.090 -1.360 1.00 75.69 75 ALA A N 1
ATOM 549 C CA . ALA A 1 75 ? 12.480 -12.777 -1.051 1.00 75.69 75 ALA A CA 1
ATOM 550 C C . ALA A 1 75 ? 13.101 -13.962 -0.323 1.00 75.69 75 ALA A C 1
ATOM 552 O O . ALA A 1 75 ? 12.527 -14.493 0.627 1.00 75.69 75 ALA A O 1
ATOM 553 N N . SER A 1 76 ? 14.263 -14.391 -0.789 1.00 66.62 76 SER A N 1
ATOM 554 C CA . SER A 1 76 ? 15.013 -15.473 -0.173 1.00 66.62 76 SER A CA 1
ATOM 555 C C . SER A 1 76 ? 16.436 -15.001 0.067 1.00 66.62 76 SER A C 1
ATOM 557 O O . SER A 1 76 ? 17.072 -14.403 -0.796 1.00 66.62 76 SER A O 1
ATOM 559 N N . SER A 1 77 ? 16.972 -15.321 1.239 1.00 57.31 77 SER A N 1
ATOM 560 C CA . SER A 1 77 ? 18.398 -15.157 1.547 1.00 57.31 77 SER A CA 1
ATOM 561 C C . SER A 1 77 ? 19.292 -16.138 0.767 1.00 57.31 77 SER A C 1
ATOM 563 O O . SER A 1 77 ? 20.514 -16.019 0.792 1.00 57.31 77 SER A O 1
ATOM 565 N N . TYR A 1 78 ? 18.685 -17.082 0.041 1.00 53.53 78 TYR A N 1
ATOM 566 C CA . TYR A 1 78 ? 19.336 -18.097 -0.785 1.00 53.53 78 TYR A CA 1
ATOM 567 C C . TYR A 1 78 ? 18.885 -17.984 -2.243 1.00 53.53 78 TYR A C 1
ATOM 569 O O . TYR A 1 78 ? 17.800 -17.487 -2.525 1.00 53.53 78 TYR A O 1
ATOM 577 N N . SER A 1 79 ? 19.688 -18.487 -3.180 1.00 52.16 79 SER A N 1
ATOM 578 C CA . SER A 1 79 ? 19.451 -18.483 -4.634 1.00 52.16 79 SER A CA 1
ATOM 579 C C . SER A 1 79 ? 18.286 -19.380 -5.100 1.00 52.16 79 SER A C 1
ATOM 581 O O . SER A 1 79 ? 18.358 -19.968 -6.180 1.00 52.16 79 SER A O 1
ATOM 583 N N . ALA A 1 80 ? 17.241 -19.555 -4.285 1.00 56.56 80 ALA A N 1
ATOM 584 C CA . ALA A 1 80 ? 16.080 -20.383 -4.581 1.00 56.56 80 ALA A CA 1
ATOM 585 C C . ALA A 1 80 ? 15.175 -19.682 -5.606 1.00 56.56 80 ALA A C 1
ATOM 587 O O . ALA A 1 80 ? 14.082 -19.209 -5.293 1.00 56.56 80 ALA A O 1
ATOM 588 N N . SER A 1 81 ? 15.639 -19.669 -6.855 1.00 64.81 81 SER A N 1
ATOM 589 C CA . SER A 1 81 ? 14.953 -19.137 -8.035 1.00 64.81 81 SER A CA 1
ATOM 590 C C . SER A 1 81 ? 13.586 -19.773 -8.303 1.00 64.81 81 SER A C 1
ATOM 592 O O . SER A 1 81 ? 12.870 -19.291 -9.172 1.00 64.81 81 SER A O 1
ATOM 594 N N . ALA A 1 82 ? 13.209 -20.834 -7.584 1.00 73.75 82 ALA A N 1
ATOM 595 C CA . ALA A 1 82 ? 11.922 -21.512 -7.713 1.00 73.75 82 ALA A CA 1
ATOM 596 C C . ALA A 1 82 ? 10.813 -20.937 -6.810 1.00 73.75 82 ALA A C 1
ATOM 598 O O . ALA A 1 82 ? 9.642 -21.233 -7.042 1.00 73.75 82 ALA A O 1
ATOM 599 N N . SER A 1 83 ? 11.140 -20.122 -5.801 1.00 86.31 83 SER A N 1
ATOM 600 C CA . SER A 1 83 ? 10.106 -19.540 -4.936 1.00 86.31 83 SER A CA 1
ATOM 601 C C . SER A 1 83 ? 9.306 -18.456 -5.665 1.00 86.31 83 SER A C 1
ATOM 603 O O . SER A 1 83 ? 9.831 -17.783 -6.561 1.00 86.31 83 SER A O 1
ATOM 605 N N . SER A 1 84 ? 8.024 -18.312 -5.318 1.00 89.25 84 SER A N 1
ATOM 606 C CA . SER A 1 84 ? 7.183 -17.240 -5.849 1.00 89.25 84 SER A CA 1
ATOM 607 C C . SER A 1 84 ? 6.052 -16.833 -4.904 1.00 89.25 84 SER A C 1
ATOM 609 O O . SER A 1 84 ? 5.435 -17.667 -4.240 1.00 89.25 84 SER A O 1
ATOM 611 N N . ALA A 1 85 ? 5.743 -15.538 -4.892 1.00 92.25 85 ALA A N 1
ATOM 612 C CA . ALA A 1 85 ? 4.490 -15.016 -4.384 1.00 92.25 85 ALA A CA 1
ATOM 613 C C . ALA A 1 85 ? 3.656 -14.593 -5.595 1.00 92.25 85 ALA A C 1
ATOM 615 O O . ALA A 1 85 ? 4.159 -13.928 -6.501 1.00 92.25 85 ALA A O 1
ATOM 616 N N . GLN A 1 86 ? 2.385 -14.979 -5.655 1.00 93.94 86 GLN A N 1
ATOM 617 C CA . GLN A 1 86 ? 1.538 -14.674 -6.813 1.00 93.94 86 GLN A CA 1
ATOM 618 C C . GLN A 1 86 ? 0.197 -14.098 -6.376 1.00 93.94 86 GLN A C 1
ATOM 620 O O . GLN A 1 86 ? -0.355 -14.495 -5.354 1.00 93.94 86 GLN A O 1
ATOM 625 N N . ASN A 1 87 ? -0.352 -13.160 -7.146 1.00 95.69 87 ASN A N 1
ATOM 626 C CA . ASN A 1 87 ? -1.692 -12.609 -6.899 1.00 95.69 87 ASN A CA 1
ATOM 627 C C . ASN A 1 87 ? -1.875 -12.084 -5.464 1.00 95.69 87 ASN A C 1
ATOM 629 O O . ASN A 1 87 ? -2.881 -12.343 -4.805 1.00 95.69 87 ASN A O 1
ATOM 633 N N . ILE A 1 88 ? -0.851 -11.404 -4.953 1.00 96.69 88 ILE A N 1
ATOM 634 C CA . ILE A 1 88 ? -0.900 -10.776 -3.627 1.00 96.69 88 ILE A CA 1
ATOM 635 C C . ILE A 1 88 ? -1.571 -9.421 -3.771 1.00 96.69 88 ILE A C 1
ATOM 637 O O . ILE A 1 88 ? -1.127 -8.598 -4.573 1.00 96.69 88 ILE A O 1
ATOM 641 N N . MET A 1 89 ? -2.629 -9.215 -2.999 1.00 98.06 89 MET A N 1
ATOM 642 C CA . MET A 1 89 ? -3.369 -7.966 -2.960 1.00 98.06 89 MET A CA 1
ATOM 643 C C . MET A 1 89 ? -3.106 -7.269 -1.631 1.00 98.06 89 MET A C 1
ATOM 645 O O . MET A 1 89 ? -3.296 -7.862 -0.571 1.00 98.06 89 MET A O 1
ATOM 649 N N . ALA A 1 90 ? -2.690 -6.011 -1.693 1.00 98.31 90 ALA A N 1
ATOM 650 C CA . ALA A 1 90 ? -2.633 -5.113 -0.554 1.00 98.31 90 ALA A CA 1
ATOM 651 C C . ALA A 1 90 ? -3.581 -3.938 -0.803 1.00 98.31 90 ALA A C 1
ATOM 653 O O . ALA A 1 90 ? -3.400 -3.209 -1.777 1.00 98.31 90 ALA A O 1
ATOM 654 N N . LYS A 1 91 ? -4.588 -3.767 0.055 1.00 98.19 91 LYS A N 1
ATOM 655 C CA . LYS A 1 91 ? -5.591 -2.703 -0.072 1.00 98.19 91 LYS A CA 1
ATOM 656 C C . LYS A 1 91 ? -5.717 -1.907 1.219 1.00 98.19 91 LYS A C 1
ATOM 658 O O . LYS A 1 91 ? -5.830 -2.499 2.285 1.00 98.19 91 LYS A O 1
ATOM 663 N N . ASP A 1 92 ? -5.732 -0.583 1.143 1.00 98.19 92 ASP A N 1
ATOM 664 C CA . ASP A 1 92 ? -5.851 0.286 2.324 1.00 98.19 92 ASP A CA 1
ATOM 665 C C . ASP A 1 92 ? -4.723 0.043 3.348 1.00 98.19 92 ASP A C 1
ATOM 667 O O . ASP A 1 92 ? -4.937 0.041 4.558 1.00 98.19 92 ASP A O 1
ATOM 671 N N . CYS A 1 93 ? -3.512 -0.252 2.873 1.00 98.69 93 CYS A N 1
ATOM 672 C CA . CYS A 1 93 ? -2.375 -0.591 3.735 1.00 98.69 93 CYS A CA 1
ATOM 673 C C . CYS A 1 93 ? -1.351 0.542 3.830 1.00 98.69 93 CYS A C 1
ATOM 675 O O . CYS A 1 93 ? -1.091 1.254 2.862 1.00 98.69 93 CYS A O 1
ATOM 677 N N . ILE A 1 94 ? -0.683 0.626 4.975 1.00 98.69 94 ILE A N 1
ATOM 678 C CA . ILE A 1 94 ? 0.501 1.456 5.189 1.00 98.69 94 ILE A CA 1
ATOM 679 C C . ILE A 1 94 ? 1.717 0.538 5.288 1.00 98.69 94 ILE A C 1
ATOM 681 O O . ILE A 1 94 ? 1.722 -0.390 6.096 1.00 98.69 94 ILE A O 1
ATOM 685 N N . PHE A 1 95 ? 2.753 0.819 4.504 1.00 98.56 95 PHE A N 1
ATOM 686 C CA . PHE A 1 95 ? 4.053 0.154 4.572 1.00 98.56 95 PHE A CA 1
ATOM 687 C C . PHE A 1 95 ? 5.076 1.129 5.151 1.00 98.56 95 PHE A C 1
ATOM 689 O O . PHE A 1 95 ? 5.483 2.071 4.469 1.00 98.56 95 PHE A O 1
ATOM 696 N N . ARG A 1 96 ? 5.452 0.932 6.422 1.00 97.75 96 ARG A N 1
ATOM 697 C CA . ARG A 1 96 ? 6.369 1.807 7.178 1.00 97.75 96 ARG A CA 1
ATOM 698 C C . ARG A 1 96 ? 7.822 1.663 6.728 1.00 97.75 96 ARG A C 1
ATOM 700 O O . ARG A 1 96 ? 8.580 2.625 6.818 1.00 97.75 96 ARG A O 1
ATOM 707 N N . ALA A 1 97 ? 8.190 0.494 6.225 1.00 96.75 97 ALA A N 1
ATOM 708 C CA . ALA A 1 97 ? 9.489 0.220 5.639 1.00 96.75 97 ALA A CA 1
ATOM 709 C C . ALA A 1 97 ? 9.312 -0.371 4.231 1.00 96.75 97 ALA A C 1
ATOM 711 O O . ALA A 1 97 ? 8.398 0.008 3.494 1.00 96.75 97 ALA A O 1
ATOM 712 N N . ASN A 1 98 ? 10.242 -1.222 3.801 1.00 95.38 98 ASN A N 1
ATOM 713 C CA . ASN A 1 98 ? 10.336 -1.629 2.405 1.00 95.38 98 ASN A CA 1
ATOM 714 C C . ASN A 1 98 ? 9.329 -2.725 2.034 1.00 95.38 98 ASN A C 1
ATOM 716 O O . ASN A 1 98 ? 9.055 -3.644 2.808 1.00 95.38 98 ASN A O 1
ATOM 720 N N . VAL A 1 99 ? 8.879 -2.689 0.781 1.00 95.44 99 VAL A N 1
ATOM 721 C CA . VAL A 1 99 ? 8.268 -3.838 0.108 1.00 95.44 99 VAL A CA 1
ATOM 722 C C . VAL A 1 99 ? 9.309 -4.436 -0.825 1.00 95.44 99 VAL A C 1
ATOM 724 O O . VAL A 1 99 ? 9.755 -3.794 -1.769 1.00 95.44 99 VAL A O 1
ATOM 727 N N . VAL A 1 100 ? 9.730 -5.665 -0.568 1.00 93.00 100 VAL A N 1
ATOM 728 C CA . VAL A 1 100 ? 10.818 -6.325 -1.290 1.00 93.00 100 VAL A CA 1
ATOM 729 C C . VAL A 1 100 ? 10.263 -7.513 -2.051 1.00 93.00 100 VAL A C 1
ATOM 731 O O . VAL A 1 100 ? 9.725 -8.440 -1.457 1.00 93.00 100 VAL A O 1
ATOM 734 N N . CYS A 1 101 ? 10.422 -7.509 -3.368 1.00 88.81 101 CYS A N 1
ATOM 735 C CA . CYS A 1 101 ? 9.883 -8.543 -4.244 1.00 88.81 101 CYS A CA 1
ATOM 736 C C . CYS A 1 101 ? 11.021 -9.227 -4.988 1.00 88.81 101 CYS A C 1
ATOM 738 O O . CYS A 1 101 ? 11.723 -8.571 -5.731 1.00 88.81 101 CYS A O 1
ATOM 740 N N . GLN A 1 102 ? 11.230 -10.531 -4.847 1.00 83.44 102 GLN A N 1
ATOM 741 C CA . GLN A 1 102 ? 12.278 -11.236 -5.600 1.00 83.44 102 GLN A CA 1
ATOM 742 C C . GLN A 1 102 ? 11.756 -12.524 -6.225 1.00 83.44 102 GLN A C 1
ATOM 744 O O . GLN A 1 102 ? 10.726 -13.049 -5.817 1.00 83.44 102 GLN A O 1
ATOM 749 N N . ASN A 1 103 ? 12.511 -13.076 -7.176 1.00 80.25 103 ASN A N 1
ATOM 750 C CA . ASN A 1 103 ? 12.166 -14.316 -7.874 1.00 80.25 103 ASN A CA 1
ATOM 751 C C . ASN A 1 103 ? 10.845 -14.190 -8.667 1.00 80.25 103 ASN A C 1
ATOM 753 O O . ASN A 1 103 ? 10.464 -13.090 -9.064 1.00 80.25 103 ASN A O 1
ATOM 757 N N . ASN A 1 104 ? 10.184 -15.309 -8.980 1.00 81.50 104 ASN A N 1
ATOM 758 C CA . ASN A 1 104 ? 9.127 -15.430 -10.001 1.00 81.50 104 ASN A CA 1
ATOM 759 C C . ASN A 1 104 ? 7.757 -14.835 -9.601 1.00 81.50 104 ASN A C 1
ATOM 761 O O . ASN A 1 104 ? 6.715 -15.460 -9.818 1.00 81.50 104 ASN A O 1
ATOM 765 N N . ASN A 1 105 ? 7.751 -13.635 -9.029 1.00 85.94 105 ASN A N 1
ATOM 766 C CA . ASN A 1 105 ? 6.555 -12.902 -8.636 1.00 85.94 105 ASN A CA 1
ATOM 767 C C . ASN A 1 105 ? 5.704 -12.492 -9.837 1.00 85.94 105 ASN A C 1
ATOM 769 O O . ASN A 1 105 ? 6.233 -12.202 -10.912 1.00 85.94 105 ASN A O 1
ATOM 773 N N . ARG A 1 106 ? 4.377 -12.484 -9.664 1.00 89.94 106 ARG A N 1
ATOM 774 C CA . ARG A 1 106 ? 3.442 -12.002 -10.692 1.00 89.94 106 ARG A CA 1
ATOM 775 C C . ARG A 1 106 ? 2.067 -11.644 -10.142 1.00 89.94 106 ARG A C 1
ATOM 777 O O . ARG A 1 106 ? 1.588 -12.267 -9.195 1.00 89.94 106 ARG A O 1
ATOM 784 N N . GLY A 1 107 ? 1.412 -10.688 -10.799 1.00 91.25 107 GLY A N 1
ATOM 785 C CA . GLY A 1 107 ? -0.004 -10.381 -10.577 1.00 91.25 107 GLY A CA 1
ATOM 786 C C . GLY A 1 107 ? -0.313 -9.678 -9.255 1.00 91.25 107 GLY A C 1
ATOM 787 O O . GLY A 1 107 ? -1.414 -9.833 -8.737 1.00 91.25 107 GLY A O 1
ATOM 788 N N . HIS A 1 108 ? 0.638 -8.943 -8.670 1.00 95.12 108 HIS A N 1
ATOM 789 C CA . HIS A 1 108 ? 0.374 -8.203 -7.433 1.00 95.12 108 HIS A CA 1
ATOM 790 C C . HIS A 1 108 ? -0.425 -6.926 -7.693 1.00 95.12 108 HIS A C 1
ATOM 792 O O . HIS A 1 108 ? -0.202 -6.236 -8.692 1.00 95.12 108 HIS A O 1
ATOM 798 N N . LEU A 1 109 ? -1.312 -6.601 -6.755 1.00 97.38 109 LEU A N 1
ATOM 799 C CA . LEU A 1 109 ? -2.084 -5.366 -6.742 1.00 97.38 109 LEU A CA 1
ATOM 800 C C . LEU A 1 109 ? -1.869 -4.646 -5.415 1.00 97.38 109 LEU A C 1
ATOM 802 O O . LEU A 1 109 ? -2.126 -5.212 -4.355 1.00 97.38 109 LEU A O 1
ATOM 806 N N . PHE A 1 110 ? -1.452 -3.390 -5.488 1.00 98.06 110 PHE A N 1
ATOM 807 C CA . PHE A 1 110 ? -1.447 -2.472 -4.357 1.00 98.06 110 PHE A CA 1
ATOM 808 C C . PHE A 1 110 ? -2.441 -1.351 -4.652 1.00 98.06 110 PHE A C 1
ATOM 810 O O . PHE A 1 110 ? -2.328 -0.683 -5.678 1.00 98.06 110 PHE A O 1
ATOM 817 N N . SER A 1 111 ? -3.435 -1.154 -3.797 1.00 98.38 111 SER A N 1
ATOM 818 C CA . SER A 1 111 ? -4.473 -0.143 -4.004 1.00 98.38 111 SER A CA 1
ATOM 819 C C . SER A 1 111 ? -4.695 0.657 -2.734 1.00 98.38 111 SER A C 1
ATOM 821 O O . SER A 1 111 ? -4.837 0.073 -1.660 1.00 98.38 111 SER A O 1
ATOM 823 N N . ASN A 1 112 ? -4.751 1.985 -2.856 1.00 98.62 112 ASN A N 1
ATOM 824 C CA . ASN A 1 112 ? -5.041 2.859 -1.717 1.00 98.62 112 ASN A CA 1
ATOM 825 C C . ASN A 1 112 ? -3.993 2.690 -0.605 1.00 98.62 112 ASN A C 1
ATOM 827 O O . ASN A 1 112 ? -4.307 2.681 0.581 1.00 98.62 112 ASN A O 1
ATOM 831 N N . CYS A 1 113 ? -2.729 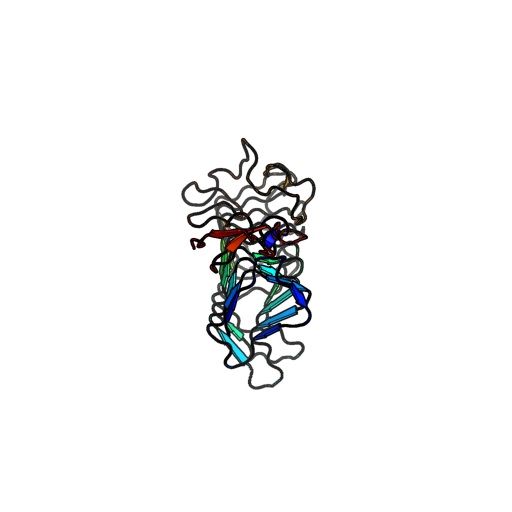2.503 -0.996 1.00 98.75 113 CYS A N 1
ATOM 832 C CA . CYS A 1 113 ? -1.633 2.262 -0.069 1.00 98.75 113 CYS A CA 1
ATOM 833 C C . CYS A 1 113 ? -0.772 3.507 0.145 1.00 98.75 113 CYS A C 1
ATOM 835 O O . CYS A 1 113 ? -0.583 4.320 -0.761 1.00 98.75 113 CYS A O 1
ATOM 837 N N . ILE A 1 114 ? -0.182 3.603 1.336 1.00 98.75 114 ILE A N 1
ATOM 838 C CA . ILE A 1 114 ? 0.864 4.578 1.653 1.00 98.75 114 ILE A CA 1
ATOM 839 C C . ILE A 1 114 ? 2.191 3.836 1.800 1.00 98.75 114 ILE A C 1
ATOM 841 O O . ILE A 1 114 ? 2.315 2.924 2.619 1.00 98.75 114 ILE A O 1
ATOM 845 N N . PHE A 1 115 ? 3.194 4.243 1.028 1.00 98.25 115 PHE A N 1
ATOM 846 C CA . PHE A 1 115 ? 4.548 3.700 1.066 1.00 98.25 115 PHE A CA 1
ATOM 847 C C . PHE A 1 115 ? 5.505 4.725 1.681 1.00 98.25 115 PHE A C 1
ATOM 849 O O . PHE A 1 115 ? 5.889 5.702 1.036 1.00 98.25 115 PHE A O 1
ATOM 856 N N . GLN A 1 116 ? 5.889 4.491 2.936 1.00 96.81 116 GLN A N 1
ATOM 857 C CA . GLN A 1 116 ? 6.947 5.234 3.628 1.00 96.81 116 GLN A CA 1
ATOM 858 C C . GLN A 1 116 ? 8.332 4.801 3.132 1.00 96.81 116 GLN A C 1
ATOM 860 O O . GLN A 1 116 ? 9.215 5.636 2.942 1.00 96.81 116 GLN A O 1
ATOM 865 N N . GLY A 1 117 ? 8.529 3.491 2.953 1.00 92.56 117 GLY A N 1
ATOM 866 C CA . GLY A 1 117 ? 9.766 2.910 2.440 1.00 92.56 117 GLY A CA 1
ATOM 867 C C . GLY A 1 117 ? 9.783 2.747 0.921 1.00 92.56 117 GLY A C 1
ATOM 868 O O . GLY A 1 117 ? 8.899 3.212 0.199 1.00 92.56 117 GLY A O 1
ATOM 869 N N . GLN A 1 118 ? 10.818 2.068 0.432 1.00 92.44 118 GLN A N 1
ATOM 870 C CA . GLN A 1 118 ? 10.986 1.764 -0.987 1.00 92.44 118 GLN A CA 1
ATOM 871 C C . GLN A 1 118 ? 10.241 0.492 -1.386 1.00 92.44 118 GLN A C 1
ATOM 873 O O . GLN A 1 118 ? 10.091 -0.443 -0.595 1.00 92.44 118 GLN A O 1
ATOM 878 N N . ILE A 1 119 ? 9.875 0.410 -2.661 1.00 92.44 119 ILE A N 1
ATOM 879 C CA . ILE A 1 119 ? 9.562 -0.855 -3.311 1.00 92.44 119 ILE A CA 1
ATOM 880 C C . ILE A 1 119 ? 10.795 -1.339 -4.079 1.00 92.44 119 ILE A C 1
ATOM 882 O O . ILE A 1 119 ? 11.260 -0.677 -5.008 1.00 92.44 119 ILE A O 1
ATOM 886 N N . ASN A 1 120 ? 11.288 -2.523 -3.722 1.00 90.81 120 ASN A N 1
ATOM 887 C CA . ASN A 1 120 ? 12.528 -3.093 -4.234 1.00 90.81 120 ASN A CA 1
ATOM 888 C C . ASN A 1 120 ? 12.269 -4.323 -5.106 1.00 90.81 120 ASN A C 1
ATOM 890 O O . ASN A 1 120 ? 11.507 -5.212 -4.724 1.00 90.81 120 ASN A O 1
ATOM 894 N N . TYR A 1 121 ? 12.984 -4.400 -6.232 1.00 88.00 121 TYR A N 1
ATOM 895 C CA . TYR A 1 121 ? 13.074 -5.555 -7.133 1.00 88.00 121 TYR A CA 1
ATOM 896 C C . TYR A 1 121 ? 11.724 -6.013 -7.725 1.00 88.00 121 TYR A C 1
ATOM 898 O O . TYR A 1 121 ? 11.542 -7.151 -8.161 1.00 88.00 121 TYR A O 1
ATOM 906 N N . LEU A 1 122 ? 10.755 -5.100 -7.766 1.00 82.88 122 LEU A N 1
ATOM 907 C CA . LEU A 1 122 ? 9.398 -5.356 -8.233 1.00 82.88 122 LEU A CA 1
ATOM 908 C C . LEU A 1 122 ? 9.386 -5.708 -9.733 1.00 82.88 122 LEU A C 1
ATOM 910 O O . LEU A 1 122 ? 9.814 -4.911 -10.565 1.00 82.88 122 LEU A O 1
ATOM 914 N N . SER A 1 123 ? 8.878 -6.886 -10.100 1.00 81.75 123 SER A N 1
ATOM 915 C CA . SER A 1 123 ? 8.734 -7.326 -11.498 1.00 81.75 123 SER A CA 1
ATOM 916 C C . SER A 1 123 ? 7.568 -8.310 -11.664 1.00 81.75 123 SER A C 1
ATOM 918 O O . SER A 1 123 ? 7.049 -8.822 -10.675 1.00 81.75 123 SER A O 1
ATOM 920 N N . GLY A 1 124 ? 7.135 -8.568 -12.906 1.00 76.25 124 GLY A N 1
ATOM 921 C CA . GLY A 1 124 ? 6.141 -9.615 -13.199 1.00 76.25 124 GLY A CA 1
ATOM 922 C C . GLY A 1 124 ? 4.686 -9.159 -13.368 1.00 76.25 124 GLY A C 1
ATOM 923 O O . GLY A 1 124 ? 3.770 -9.944 -13.131 1.00 76.25 124 GLY A O 1
ATOM 924 N N . GLY A 1 125 ? 4.451 -7.918 -13.810 1.00 79.62 125 GLY A N 1
ATOM 925 C CA . GLY A 1 125 ? 3.104 -7.424 -14.126 1.00 79.62 125 GLY A CA 1
ATOM 926 C C . GLY A 1 125 ? 2.335 -7.042 -12.867 1.00 79.62 125 GLY A C 1
ATOM 927 O O . GLY A 1 125 ? 1.457 -7.771 -12.412 1.00 79.62 125 GLY A O 1
ATOM 928 N N . ILE A 1 126 ? 2.725 -5.911 -12.285 1.00 88.69 126 ILE A N 1
ATOM 929 C CA . ILE A 1 126 ? 2.229 -5.436 -10.991 1.00 88.69 126 ILE A CA 1
ATOM 930 C C . ILE A 1 126 ? 1.486 -4.136 -11.202 1.00 88.69 126 ILE A C 1
ATOM 932 O O . ILE A 1 126 ? 1.913 -3.303 -12.000 1.00 88.69 126 ILE A O 1
ATOM 936 N N . THR A 1 127 ? 0.380 -3.970 -10.492 1.00 95.75 127 THR A N 1
ATOM 937 C CA . THR A 1 127 ? -0.444 -2.772 -10.568 1.00 95.75 127 THR A CA 1
ATOM 938 C C . THR A 1 127 ? -0.447 -2.059 -9.226 1.00 95.75 127 THR A C 1
ATOM 940 O O . THR A 1 127 ? -0.648 -2.681 -8.186 1.00 95.75 127 THR A O 1
ATOM 943 N N . ILE A 1 128 ? -0.212 -0.751 -9.255 1.00 97.56 128 ILE A N 1
ATOM 944 C CA . ILE A 1 128 ? -0.318 0.131 -8.099 1.00 97.56 128 ILE A CA 1
ATOM 945 C C . ILE A 1 128 ? -1.310 1.232 -8.452 1.00 97.56 128 ILE A C 1
ATOM 947 O O . ILE A 1 128 ? -1.080 1.990 -9.390 1.00 97.56 128 ILE A O 1
ATOM 951 N N . ASN A 1 129 ? -2.413 1.314 -7.719 1.00 98.44 129 ASN A N 1
ATOM 952 C CA . ASN A 1 129 ? -3.478 2.279 -7.968 1.00 98.44 129 ASN A CA 1
ATOM 953 C C . ASN A 1 129 ? -3.662 3.190 -6.760 1.00 98.44 129 ASN A C 1
ATOM 955 O O . ASN A 1 129 ? -3.572 2.723 -5.621 1.00 98.44 129 ASN A O 1
ATOM 959 N N . ASN A 1 130 ? -3.972 4.464 -7.014 1.00 98.69 130 ASN A N 1
ATOM 960 C CA . ASN A 1 130 ? -4.462 5.401 -5.999 1.00 98.69 130 ASN A CA 1
ATOM 961 C C . ASN A 1 130 ? -3.578 5.386 -4.740 1.00 98.69 130 ASN A C 1
ATOM 963 O O . ASN A 1 130 ? -4.065 5.203 -3.637 1.00 98.69 130 ASN A O 1
ATOM 967 N N . SER A 1 131 ? -2.254 5.436 -4.891 1.00 98.69 131 SER A N 1
ATOM 968 C CA . SER A 1 131 ? -1.317 5.239 -3.776 1.00 98.69 131 SER A CA 1
ATOM 969 C C . SER A 1 131 ? -0.390 6.436 -3.599 1.00 98.69 131 SER A C 1
ATOM 971 O O . SER A 1 131 ? -0.157 7.205 -4.535 1.00 98.69 131 SER A O 1
ATOM 973 N N . ILE A 1 132 ? 0.140 6.599 -2.390 1.00 98.50 132 ILE A N 1
ATOM 974 C CA . ILE A 1 132 ? 1.041 7.695 -2.025 1.00 98.50 132 ILE A CA 1
ATOM 975 C C . ILE A 1 132 ? 2.418 7.120 -1.699 1.00 98.50 132 ILE A C 1
ATOM 977 O O . ILE A 1 132 ? 2.542 6.179 -0.919 1.00 98.50 132 ILE A O 1
ATOM 981 N N . PHE A 1 133 ? 3.458 7.705 -2.281 1.00 97.12 133 PHE A N 1
ATOM 982 C CA . PHE A 1 133 ? 4.853 7.360 -2.043 1.00 97.12 133 PHE A CA 1
ATOM 983 C C . PHE A 1 133 ? 5.557 8.528 -1.366 1.00 97.12 133 PHE A C 1
ATOM 985 O O . PHE A 1 133 ? 5.683 9.602 -1.952 1.00 97.12 133 PHE A O 1
ATOM 992 N N . LEU A 1 134 ? 6.029 8.308 -0.145 1.00 95.69 134 LEU A N 1
ATOM 993 C CA . LEU A 1 134 ? 6.651 9.340 0.686 1.00 95.69 134 LEU A CA 1
ATOM 994 C C . LEU A 1 134 ? 8.184 9.273 0.654 1.00 95.69 134 LEU A C 1
ATOM 996 O O . LEU A 1 134 ? 8.857 10.249 0.969 1.00 95.69 134 LEU A O 1
ATOM 1000 N N . HIS A 1 135 ? 8.752 8.147 0.214 1.00 91.56 135 HIS A N 1
ATOM 1001 C CA . HIS A 1 135 ? 10.196 7.996 0.064 1.00 91.56 135 HIS A CA 1
ATOM 1002 C C . HIS A 1 135 ? 10.750 8.823 -1.112 1.00 91.56 135 HIS A C 1
ATOM 1004 O O . HIS A 1 135 ? 10.161 8.842 -2.193 1.00 91.56 135 HIS A O 1
ATOM 1010 N N . ASN A 1 136 ? 11.938 9.420 -0.952 1.00 86.69 136 ASN A N 1
ATOM 1011 C CA . ASN A 1 136 ? 12.571 10.250 -1.993 1.00 86.69 136 ASN A CA 1
ATOM 1012 C C . ASN A 1 136 ? 13.116 9.443 -3.196 1.00 86.69 136 ASN A C 1
ATOM 1014 O O . ASN A 1 136 ? 13.358 9.976 -4.271 1.00 86.69 136 ASN A O 1
ATOM 1018 N N . SER A 1 137 ? 13.295 8.133 -3.042 1.00 86.75 137 SER A N 1
ATOM 1019 C CA . SER A 1 137 ? 13.615 7.209 -4.145 1.00 86.75 137 SER A CA 1
ATOM 1020 C C . SER A 1 137 ? 12.714 5.983 -4.039 1.00 86.75 137 SER A C 1
ATOM 1022 O O . SER A 1 137 ? 13.141 4.964 -3.512 1.00 86.75 137 SER A O 1
ATOM 1024 N N . PRO A 1 138 ? 11.428 6.084 -4.383 1.00 90.62 138 PRO A N 1
ATOM 1025 C CA . PRO A 1 138 ? 10.419 5.120 -3.956 1.00 90.62 138 PRO A CA 1
ATOM 1026 C C . PRO A 1 138 ? 10.524 3.770 -4.662 1.00 90.62 138 PRO A C 1
ATOM 1028 O O . PRO A 1 138 ? 9.952 2.796 -4.184 1.00 90.62 138 PRO A O 1
ATOM 1031 N N . LEU A 1 139 ? 11.255 3.693 -5.774 1.00 90.06 139 LEU A N 1
ATOM 1032 C CA . LEU A 1 139 ? 11.361 2.495 -6.595 1.00 90.06 139 LEU A CA 1
ATOM 1033 C C . LEU A 1 139 ? 12.839 2.094 -6.742 1.00 90.06 139 LEU A C 1
ATOM 1035 O O . LEU A 1 139 ? 13.681 2.910 -7.100 1.00 90.06 139 LEU A O 1
ATOM 1039 N N . TYR A 1 140 ? 13.177 0.832 -6.494 1.00 87.62 140 TYR A N 1
ATOM 1040 C CA . TYR A 1 140 ? 14.521 0.280 -6.700 1.00 87.62 140 TYR A CA 1
ATOM 1041 C C . TYR A 1 140 ? 14.434 -0.971 -7.569 1.00 87.62 140 TYR A C 1
ATOM 1043 O O . TYR A 1 140 ? 13.771 -1.932 -7.183 1.00 87.62 140 TYR A O 1
ATOM 1051 N N . SER A 1 141 ? 15.065 -0.976 -8.748 1.00 85.25 141 SER A N 1
ATOM 1052 C CA . SER A 1 141 ? 14.990 -2.102 -9.703 1.00 85.25 141 SER A CA 1
ATOM 1053 C C . SER A 1 141 ? 13.559 -2.590 -9.985 1.00 85.25 141 SER A C 1
ATOM 1055 O O . SER A 1 141 ? 13.281 -3.788 -10.022 1.00 85.25 141 SER A O 1
ATOM 1057 N N . VAL A 1 142 ? 12.638 -1.640 -10.163 1.00 85.44 142 VAL A N 1
ATOM 1058 C CA . VAL A 1 142 ? 11.229 -1.900 -10.483 1.00 85.44 142 VAL A CA 1
ATOM 1059 C C . VAL A 1 142 ? 11.030 -1.913 -11.997 1.00 85.44 142 VAL A C 1
ATOM 1061 O O . VAL A 1 142 ? 11.368 -0.945 -12.679 1.00 85.44 142 VAL A O 1
ATOM 1064 N N . THR A 1 143 ? 10.449 -2.990 -12.524 1.00 84.88 143 THR A N 1
ATOM 1065 C CA . THR A 1 143 ? 10.265 -3.211 -13.965 1.00 84.88 143 THR A CA 1
ATOM 1066 C C . THR A 1 143 ? 8.854 -3.692 -14.295 1.00 84.88 143 THR A C 1
ATOM 1068 O O . THR A 1 143 ? 8.237 -4.426 -13.524 1.00 84.88 143 THR A O 1
ATOM 1071 N N . SER A 1 144 ? 8.343 -3.318 -15.474 1.00 85.94 144 SER A N 1
ATOM 1072 C CA . SER A 1 144 ? 7.024 -3.758 -15.974 1.00 85.94 144 SER A CA 1
ATOM 1073 C C . SER A 1 144 ? 5.859 -3.549 -14.986 1.00 85.94 144 SER A C 1
ATOM 1075 O O . SER A 1 144 ? 4.946 -4.377 -14.915 1.00 85.94 144 SER A O 1
ATOM 1077 N N . ALA A 1 145 ? 5.900 -2.471 -14.198 1.00 90.62 145 ALA A N 1
ATOM 1078 C CA . ALA A 1 145 ? 4.819 -2.088 -13.294 1.00 90.62 145 ALA A CA 1
ATOM 1079 C C . ALA A 1 145 ? 3.874 -1.080 -13.963 1.00 90.62 145 ALA A C 1
ATOM 1081 O O . ALA A 1 145 ? 4.301 -0.257 -14.772 1.00 90.62 145 ALA A O 1
ATOM 1082 N N . LEU A 1 146 ? 2.598 -1.131 -13.603 1.00 94.50 146 LEU A N 1
ATOM 1083 C CA . LEU A 1 146 ? 1.573 -0.170 -13.984 1.00 94.50 146 LEU A CA 1
ATOM 1084 C C . LEU A 1 146 ? 1.189 0.638 -12.746 1.00 94.50 146 LEU A C 1
ATOM 1086 O O . LEU A 1 146 ? 0.669 0.073 -11.789 1.00 94.50 146 LEU A O 1
ATOM 1090 N N . LEU A 1 147 ? 1.451 1.939 -12.756 1.00 95.94 147 LEU A N 1
ATOM 1091 C CA . LEU A 1 147 ? 1.163 2.838 -11.646 1.00 95.94 147 LEU A CA 1
ATOM 1092 C C . LEU A 1 147 ? 0.136 3.866 -12.111 1.00 95.94 147 LEU A C 1
ATOM 1094 O O . LEU A 1 147 ? 0.415 4.623 -13.036 1.00 95.94 147 LEU A O 1
ATOM 1098 N N . ASN A 1 148 ? -1.043 3.887 -11.497 1.00 98.00 148 ASN A N 1
ATOM 1099 C CA . ASN A 1 148 ? -2.137 4.775 -11.879 1.00 98.00 148 ASN A CA 1
ATOM 1100 C C . ASN A 1 148 ? -2.532 5.676 -10.711 1.00 98.00 148 ASN A C 1
ATOM 1102 O O . ASN A 1 148 ? -2.648 5.200 -9.578 1.00 98.00 148 ASN A O 1
ATOM 1106 N N . ASN A 1 149 ? -2.787 6.956 -10.990 1.00 98.50 149 ASN A N 1
ATOM 1107 C CA . ASN A 1 149 ? -3.355 7.914 -10.031 1.00 98.50 149 ASN A CA 1
ATOM 1108 C C . ASN A 1 149 ? -2.548 8.029 -8.721 1.00 98.50 149 ASN A C 1
ATOM 1110 O O . ASN A 1 149 ? -3.105 8.195 -7.634 1.00 98.50 149 ASN A O 1
ATOM 1114 N N . CYS A 1 150 ? -1.227 7.862 -8.799 1.00 98.06 150 CYS A N 1
ATOM 1115 C CA . CYS A 1 150 ? -0.351 7.870 -7.629 1.00 98.06 150 CYS A CA 1
ATOM 1116 C C . CYS A 1 150 ? 0.282 9.247 -7.399 1.00 98.06 150 CYS A C 1
ATOM 1118 O O . CYS A 1 150 ? 0.534 9.991 -8.349 1.00 98.06 150 CYS A O 1
ATOM 1120 N N . ILE A 1 151 ? 0.591 9.557 -6.140 1.00 97.88 151 ILE A N 1
ATOM 1121 C CA . ILE A 1 151 ? 1.306 10.774 -5.735 1.00 97.88 151 ILE A CA 1
ATOM 1122 C C . ILE A 1 151 ? 2.687 10.381 -5.203 1.00 97.88 151 ILE A C 1
ATOM 1124 O O . ILE A 1 151 ? 2.795 9.505 -4.348 1.00 97.88 151 ILE A O 1
ATOM 1128 N N . PHE A 1 152 ? 3.743 11.026 -5.697 1.00 95.62 152 PHE A N 1
ATOM 1129 C CA . PHE A 1 152 ? 5.134 10.744 -5.342 1.00 95.62 152 PHE A CA 1
ATOM 1130 C C . PHE A 1 152 ? 5.812 11.977 -4.748 1.00 95.62 152 PHE A C 1
ATOM 1132 O O . PHE A 1 152 ? 6.016 12.967 -5.448 1.00 95.62 152 PHE A O 1
ATOM 1139 N N . SER A 1 153 ? 6.270 11.884 -3.500 1.00 93.25 153 SER A N 1
ATOM 1140 C CA . SER A 1 153 ? 6.996 12.946 -2.785 1.00 93.25 153 SER A CA 1
ATOM 1141 C C . SER A 1 153 ? 8.471 13.085 -3.182 1.00 93.25 153 SER A C 1
ATOM 1143 O O . SER A 1 153 ? 9.293 13.564 -2.407 1.00 93.25 153 SER A O 1
ATOM 1145 N N . VAL A 1 154 ? 8.822 12.646 -4.387 1.00 84.94 154 VAL A N 1
ATOM 1146 C CA . VAL A 1 154 ? 10.191 12.688 -4.908 1.00 84.94 154 VAL A CA 1
ATOM 1147 C C . VAL A 1 154 ? 10.557 14.124 -5.253 1.00 84.94 154 VAL A C 1
ATOM 1149 O O . VAL A 1 154 ? 9.973 14.685 -6.175 1.00 84.94 154 VAL A O 1
ATOM 1152 N N . GLU A 1 155 ? 11.538 14.690 -4.554 1.00 76.88 155 GLU A N 1
ATOM 1153 C CA . GLU A 1 155 ? 11.977 16.081 -4.748 1.00 76.88 155 GLU A CA 1
ATOM 1154 C C . GLU A 1 155 ? 13.131 16.205 -5.755 1.00 76.88 155 GLU A C 1
ATOM 1156 O O . GLU A 1 155 ? 13.370 17.275 -6.316 1.00 76.88 155 GLU A O 1
ATOM 1161 N N . SER A 1 156 ? 13.857 15.114 -6.022 1.00 68.75 156 SER A N 1
ATOM 1162 C CA . SER A 1 156 ? 14.959 15.099 -6.985 1.00 68.75 156 SER A CA 1
ATOM 1163 C C . SER A 1 156 ? 14.999 13.820 -7.815 1.00 68.75 156 SER A C 1
ATOM 1165 O O . SER A 1 156 ? 14.555 12.751 -7.404 1.00 68.75 156 SER A O 1
ATOM 1167 N N . THR A 1 157 ? 15.533 13.919 -9.032 1.00 65.81 157 THR A N 1
ATOM 1168 C CA . THR A 1 157 ? 15.800 12.735 -9.850 1.00 65.81 157 THR A CA 1
ATOM 1169 C C . THR A 1 157 ? 16.944 11.920 -9.240 1.00 65.81 157 THR A C 1
ATOM 1171 O O . THR A 1 157 ? 17.941 12.522 -8.831 1.00 65.81 157 THR A O 1
ATOM 1174 N N . PRO A 1 158 ? 16.894 10.579 -9.286 1.00 67.12 158 PRO A N 1
ATOM 1175 C CA . PRO A 1 158 ? 15.884 9.755 -9.957 1.00 67.12 158 PRO A CA 1
ATOM 1176 C C . PRO A 1 158 ? 14.779 9.217 -9.021 1.00 67.12 158 PRO A C 1
ATOM 1178 O O . PRO A 1 158 ? 15.026 8.881 -7.868 1.00 67.12 158 PRO A O 1
ATOM 1181 N N . ILE A 1 159 ? 13.579 8.987 -9.579 1.00 72.69 159 ILE A N 1
ATOM 1182 C CA . ILE A 1 159 ? 12.510 8.174 -8.944 1.00 72.69 159 ILE A CA 1
ATOM 1183 C C . ILE A 1 159 ? 13.006 6.733 -8.671 1.00 72.69 159 ILE A C 1
ATOM 1185 O O . ILE A 1 159 ? 12.456 6.029 -7.823 1.00 72.69 159 ILE A O 1
ATOM 1189 N N . TYR A 1 160 ? 14.059 6.311 -9.385 1.00 71.56 160 TYR A N 1
ATOM 1190 C CA . TYR A 1 160 ? 14.598 4.955 -9.401 1.00 71.56 160 TYR A CA 1
ATOM 1191 C C . TYR A 1 160 ? 16.067 4.909 -9.009 1.00 71.56 160 TYR A C 1
ATOM 1193 O O . TYR A 1 160 ? 16.883 5.595 -9.618 1.00 71.56 160 TYR A O 1
ATOM 1201 N N . SER A 1 161 ? 16.451 3.997 -8.125 1.00 56.34 161 SER A N 1
ATOM 1202 C CA . SER A 1 161 ? 17.851 3.580 -8.015 1.00 56.34 161 SER A CA 1
ATOM 1203 C C . SER A 1 161 ? 18.044 2.237 -8.741 1.00 56.34 161 SER A C 1
ATOM 1205 O O . SER A 1 161 ? 17.410 1.246 -8.408 1.00 56.34 161 SER A O 1
ATOM 1207 N N . ALA A 1 162 ? 18.889 2.227 -9.782 1.00 57.66 162 ALA A N 1
ATOM 1208 C CA . ALA A 1 162 ? 19.362 1.066 -10.562 1.00 57.66 162 ALA A CA 1
ATOM 1209 C C . ALA A 1 162 ? 18.324 0.170 -11.301 1.00 57.66 162 ALA A C 1
ATOM 1211 O O . ALA A 1 162 ? 17.409 -0.391 -10.704 1.00 57.66 162 ALA A O 1
ATOM 1212 N N . GLY A 1 163 ? 18.554 -0.075 -12.604 1.00 57.38 163 GLY A N 1
ATOM 1213 C CA . GLY A 1 163 ? 18.023 -1.239 -13.344 1.00 57.38 163 GLY A CA 1
ATOM 1214 C C . GLY A 1 163 ? 16.510 -1.290 -13.607 1.00 57.38 163 GLY A C 1
ATOM 1215 O O . GLY A 1 163 ? 15.942 -2.379 -13.658 1.00 57.38 163 GLY A O 1
ATOM 1216 N N . GLY A 1 164 ? 15.839 -0.144 -13.746 1.00 55.28 164 GLY A N 1
ATOM 1217 C CA . GLY A 1 164 ? 14.400 -0.076 -14.021 1.00 55.28 164 GLY A CA 1
ATOM 1218 C C . GLY A 1 164 ? 14.098 0.019 -15.515 1.00 55.28 164 GLY A C 1
ATOM 1219 O O . GLY A 1 164 ? 14.316 1.064 -16.103 1.00 55.28 164 GLY A O 1
ATOM 1220 N N . ALA A 1 165 ? 13.562 -1.034 -16.133 1.00 61.56 165 ALA A N 1
ATOM 1221 C CA . ALA A 1 165 ? 13.036 -0.981 -17.495 1.00 61.56 165 ALA A CA 1
ATOM 1222 C C . ALA A 1 165 ? 11.505 -1.180 -17.508 1.00 61.56 165 ALA A C 1
ATOM 1224 O O . ALA A 1 165 ? 10.990 -2.141 -16.931 1.00 61.56 165 ALA A O 1
ATOM 1225 N N . LYS A 1 166 ? 10.781 -0.329 -18.255 1.00 78.12 166 LYS A N 1
ATOM 1226 C CA . LYS A 1 166 ? 9.406 -0.554 -18.767 1.00 78.12 166 LYS A CA 1
ATOM 1227 C C . LYS A 1 166 ? 8.227 -0.445 -17.790 1.00 78.12 166 LYS A C 1
ATOM 1229 O O . LYS A 1 166 ? 7.202 -1.083 -18.019 1.00 78.12 166 LYS A O 1
ATOM 1234 N N . SER A 1 167 ? 8.311 0.362 -16.736 1.00 86.69 167 SER A N 1
ATOM 1235 C CA . SER A 1 167 ? 7.096 0.708 -15.967 1.00 86.69 167 SER A CA 1
ATOM 1236 C C . SER A 1 167 ? 6.315 1.844 -16.635 1.00 86.69 167 SER A C 1
ATOM 1238 O O . SER A 1 167 ? 6.910 2.739 -17.237 1.00 86.69 167 SER A O 1
ATOM 1240 N N . THR A 1 168 ? 4.990 1.797 -16.531 1.00 91.31 168 THR A N 1
ATOM 1241 C CA . THR A 1 168 ? 4.061 2.805 -17.054 1.00 91.31 168 THR A CA 1
ATOM 1242 C C . THR A 1 168 ? 3.397 3.528 -15.895 1.00 91.31 168 THR A C 1
ATOM 1244 O O . THR A 1 168 ? 2.866 2.890 -14.991 1.00 91.31 168 THR A O 1
ATOM 1247 N N . PHE A 1 169 ? 3.412 4.851 -15.946 1.00 93.31 169 PHE A N 1
ATOM 1248 C CA . PHE A 1 169 ? 2.781 5.756 -15.002 1.00 93.31 169 PHE A CA 1
ATOM 1249 C C . PHE A 1 169 ? 1.658 6.470 -15.744 1.00 93.31 169 PHE A C 1
ATOM 1251 O O . PHE A 1 169 ? 1.925 7.125 -16.749 1.00 93.31 169 PHE A O 1
ATOM 1258 N N . ASN A 1 170 ? 0.423 6.345 -15.269 1.00 96.38 170 ASN A N 1
ATOM 1259 C CA . ASN A 1 170 ? -0.727 7.053 -15.819 1.00 96.38 170 ASN A CA 1
ATOM 1260 C C . ASN A 1 170 ? -1.296 7.991 -14.761 1.00 96.38 170 ASN A C 1
ATOM 1262 O O . ASN A 1 170 ? -1.572 7.557 -13.642 1.00 96.38 170 ASN A O 1
ATOM 1266 N N . ASN A 1 171 ? -1.491 9.263 -15.111 1.00 97.62 171 ASN A N 1
ATOM 1267 C CA . ASN A 1 171 ? -2.166 10.230 -14.240 1.00 97.62 171 ASN A CA 1
ATOM 1268 C C . ASN A 1 171 ? -1.515 10.359 -12.849 1.00 97.62 171 ASN A C 1
ATOM 1270 O O . ASN A 1 171 ? -2.174 10.609 -11.847 1.00 97.62 171 ASN A O 1
ATOM 1274 N N . CYS A 1 172 ? -0.198 10.165 -12.774 1.00 96.81 172 CYS A N 1
ATOM 1275 C CA . CYS A 1 172 ? 0.566 10.310 -11.535 1.00 96.81 172 CYS A CA 1
ATOM 1276 C C . CYS A 1 172 ? 1.113 11.732 -11.361 1.00 96.81 172 CYS A C 1
ATOM 1278 O O . CYS A 1 172 ? 1.445 12.400 -12.344 1.00 96.81 172 CYS A O 1
ATOM 1280 N N . ILE A 1 173 ? 1.271 12.156 -10.107 1.00 96.00 173 ILE A N 1
ATOM 1281 C CA . ILE A 1 173 ? 1.821 13.461 -9.723 1.00 96.00 173 ILE A CA 1
ATOM 1282 C C . ILE A 1 173 ? 3.138 13.255 -8.981 1.00 96.00 173 ILE A C 1
ATOM 1284 O O . ILE A 1 173 ? 3.233 12.397 -8.106 1.00 96.00 173 ILE A O 1
ATOM 1288 N N . PHE A 1 174 ? 4.152 14.043 -9.324 1.00 94.12 174 PHE A N 1
ATOM 1289 C CA . PHE A 1 174 ? 5.502 13.922 -8.782 1.00 94.12 174 PHE A CA 1
ATOM 1290 C C . PHE A 1 174 ? 5.994 15.257 -8.236 1.00 94.12 174 PHE A C 1
ATOM 1292 O O . PHE A 1 174 ? 5.883 16.269 -8.921 1.00 94.12 174 PHE A O 1
ATOM 1299 N N . GLY A 1 175 ? 6.628 15.247 -7.065 1.00 92.06 175 GLY A N 1
ATOM 1300 C CA . GLY A 1 175 ? 7.200 16.436 -6.419 1.00 92.06 175 GLY A CA 1
ATOM 1301 C C . GLY A 1 175 ? 8.464 17.016 -7.070 1.00 92.06 175 GLY A C 1
ATOM 1302 O O . GLY A 1 175 ? 9.169 17.817 -6.465 1.00 92.06 175 GLY A O 1
ATOM 1303 N N . MET A 1 176 ? 8.782 16.605 -8.298 1.00 88.00 176 MET A N 1
ATOM 1304 C CA . MET A 1 176 ? 9.967 17.048 -9.035 1.00 88.00 176 MET A CA 1
ATOM 1305 C C . MET A 1 176 ? 9.637 18.172 -10.013 1.00 88.00 176 MET A C 1
ATOM 1307 O O . MET A 1 176 ? 8.512 18.278 -10.498 1.00 88.00 176 MET A O 1
ATOM 1311 N N . SER A 1 177 ? 10.645 18.980 -10.345 1.00 85.81 177 SER A N 1
ATOM 1312 C CA . SER A 1 177 ? 10.547 20.126 -11.265 1.00 85.81 177 SER A CA 1
ATOM 1313 C C . SER A 1 177 ? 10.517 19.763 -12.743 1.00 85.81 177 SER A C 1
ATOM 1315 O O . SER A 1 177 ? 10.036 20.547 -13.557 1.00 85.81 177 SER A O 1
ATOM 1317 N N . ALA A 1 178 ? 11.003 18.580 -13.103 1.00 83.25 178 ALA A N 1
ATOM 1318 C CA . ALA A 1 178 ? 10.921 18.055 -14.453 1.00 83.25 178 ALA A CA 1
ATOM 1319 C C . ALA A 1 178 ? 10.988 16.532 -14.419 1.00 83.25 178 ALA A C 1
ATOM 1321 O O . ALA A 1 178 ? 11.667 15.947 -13.572 1.00 83.25 178 ALA A O 1
ATOM 1322 N N . PHE A 1 179 ? 10.326 15.892 -15.380 1.00 80.69 179 PHE A N 1
ATOM 1323 C CA . PHE A 1 179 ? 10.566 14.480 -15.636 1.00 80.69 179 PHE A CA 1
ATOM 1324 C C . PHE A 1 179 ? 12.008 14.290 -16.118 1.00 80.69 179 PHE A C 1
ATOM 1326 O O . PHE A 1 179 ? 12.487 15.113 -16.905 1.00 80.69 179 PHE A O 1
ATOM 1333 N N . PRO A 1 180 ? 12.705 13.225 -15.681 1.00 67.56 180 PRO A N 1
ATOM 1334 C CA . PRO A 1 180 ? 14.030 12.922 -16.201 1.00 67.56 180 PRO A CA 1
ATOM 1335 C C . PRO A 1 180 ? 13.966 12.835 -17.732 1.00 67.56 180 PRO A C 1
ATOM 1337 O O . PRO A 1 180 ? 13.150 12.098 -18.289 1.00 67.56 180 PRO A O 1
ATOM 1340 N N . THR A 1 181 ? 14.794 13.631 -18.414 1.00 59.69 181 THR A N 1
ATOM 1341 C CA . THR A 1 181 ? 14.888 13.601 -19.872 1.00 59.69 181 THR A CA 1
ATOM 1342 C C . THR A 1 181 ? 15.494 12.270 -20.305 1.00 59.69 181 THR A C 1
ATOM 1344 O O . THR A 1 181 ? 16.439 11.761 -19.705 1.00 59.69 181 THR A O 1
ATOM 1347 N N . ASN A 1 182 ? 14.893 11.674 -21.334 1.00 53.09 182 ASN A N 1
ATOM 1348 C CA . ASN A 1 182 ? 15.257 10.383 -21.912 1.00 53.09 182 ASN A CA 1
ATOM 1349 C C . ASN A 1 182 ? 16.679 10.398 -22.495 1.00 53.09 182 ASN A C 1
ATOM 1351 O O . ASN A 1 182 ? 16.849 10.528 -23.707 1.00 53.09 182 ASN A O 1
ATOM 1355 N N . GLU A 1 183 ? 17.706 10.227 -21.671 1.00 43.75 183 GLU A N 1
ATOM 1356 C CA . GLU A 1 183 ? 19.088 10.187 -22.150 1.00 43.75 183 GLU A CA 1
ATOM 1357 C C . GLU A 1 183 ? 19.647 8.760 -22.079 1.00 43.75 183 GLU A C 1
ATOM 1359 O O . GLU A 1 183 ? 20.175 8.288 -21.079 1.00 43.75 183 GLU A O 1
ATOM 1364 N N . SER A 1 184 ? 19.483 8.069 -23.215 1.00 44.59 184 SER A N 1
ATOM 1365 C CA . SER A 1 184 ? 20.205 6.864 -23.655 1.00 44.59 184 SER A CA 1
ATOM 1366 C C . SER A 1 184 ? 20.197 5.622 -22.744 1.00 44.59 184 SER A C 1
ATOM 1368 O O . SER A 1 184 ? 21.105 5.418 -21.948 1.00 44.59 184 SER A O 1
ATOM 1370 N N . SER A 1 185 ? 19.232 4.717 -22.941 1.00 47.31 185 SER A N 1
ATOM 1371 C CA . SER A 1 185 ? 19.384 3.247 -22.827 1.00 47.31 185 SER A CA 1
ATOM 1372 C C . SER A 1 185 ? 18.023 2.569 -23.034 1.00 47.31 185 SER A C 1
ATOM 1374 O O . SER A 1 185 ? 16.987 3.213 -22.960 1.00 47.31 185 SER A O 1
ATOM 1376 N N . SER A 1 186 ? 18.005 1.270 -23.324 1.00 52.72 186 SER A N 1
ATOM 1377 C CA . SER A 1 186 ? 16.828 0.424 -23.605 1.00 52.72 186 SER A CA 1
ATOM 1378 C C . SER A 1 186 ? 15.786 0.286 -22.472 1.00 52.72 186 SER A C 1
ATOM 1380 O O . SER A 1 186 ? 14.879 -0.544 -22.578 1.00 52.72 186 SER A O 1
ATOM 1382 N N . ASP A 1 187 ? 15.883 1.102 -21.423 1.00 58.75 187 ASP A N 1
ATOM 1383 C CA . ASP A 1 187 ? 15.236 0.934 -20.121 1.00 58.75 187 ASP A CA 1
ATOM 1384 C C . ASP A 1 187 ? 14.285 2.110 -19.809 1.00 58.75 187 ASP A C 1
ATOM 1386 O O . ASP A 1 187 ? 14.333 2.731 -18.754 1.00 58.75 187 ASP A O 1
ATOM 1390 N N . TYR A 1 188 ? 13.411 2.456 -20.760 1.00 72.06 188 TYR A N 1
ATOM 1391 C CA . TYR A 1 188 ? 12.522 3.618 -20.635 1.00 72.06 188 TYR A CA 1
ATOM 1392 C C . TYR A 1 188 ? 11.282 3.355 -19.768 1.00 72.06 188 TYR A C 1
ATOM 1394 O O . TYR A 1 188 ? 10.670 2.282 -19.827 1.00 72.06 188 TYR A O 1
ATOM 1402 N N . HIS A 1 189 ? 10.877 4.382 -19.018 1.00 79.75 189 HIS A N 1
ATOM 1403 C CA . HIS A 1 189 ? 9.577 4.477 -18.357 1.00 79.75 189 HIS A CA 1
ATOM 1404 C C . HIS A 1 189 ? 8.612 5.309 -19.202 1.00 79.75 189 HIS A C 1
ATOM 1406 O O . HIS A 1 189 ? 9.018 6.259 -19.871 1.00 79.75 189 HIS A O 1
ATOM 1412 N N . TYR A 1 190 ? 7.328 4.967 -19.147 1.00 87.12 190 TYR A N 1
ATOM 1413 C CA . TYR A 1 190 ? 6.282 5.700 -19.853 1.00 87.12 190 TYR A CA 1
ATOM 1414 C C . TYR A 1 190 ? 5.515 6.564 -18.862 1.00 87.12 190 TYR A C 1
ATOM 1416 O O . TYR A 1 190 ? 4.919 6.034 -17.932 1.00 87.12 190 TYR A O 1
ATOM 1424 N N . PHE A 1 191 ? 5.523 7.878 -19.068 1.00 89.06 191 PHE A N 1
ATOM 1425 C CA . PHE A 1 191 ? 4.717 8.827 -18.305 1.00 89.06 191 PHE A CA 1
ATOM 1426 C C . PHE A 1 191 ? 3.575 9.308 -19.198 1.00 89.06 191 PHE A C 1
ATOM 1428 O O . PHE A 1 191 ? 3.805 9.995 -20.192 1.00 89.06 191 PHE A O 1
ATOM 1435 N N . ASN A 1 192 ? 2.352 8.913 -18.872 1.00 92.62 192 ASN A N 1
ATOM 1436 C CA . ASN A 1 192 ? 1.153 9.222 -19.633 1.00 92.62 192 ASN A CA 1
ATOM 1437 C C . ASN A 1 192 ? 0.235 10.110 -18.791 1.00 92.62 192 ASN A C 1
ATOM 1439 O O . ASN A 1 192 ? -0.233 9.705 -17.729 1.00 92.62 192 ASN A O 1
ATOM 1443 N N . ASN A 1 193 ? 0.001 11.336 -19.261 1.00 94.69 193 ASN A N 1
ATOM 1444 C CA . ASN A 1 193 ? -0.769 12.346 -18.535 1.00 94.69 193 ASN A CA 1
ATOM 1445 C C . ASN A 1 193 ? -0.291 12.552 -17.081 1.00 94.69 193 ASN A C 1
ATOM 1447 O O . ASN A 1 193 ? -1.095 12.682 -16.169 1.00 94.69 193 ASN A O 1
ATOM 1451 N N . CYS A 1 194 ? 1.024 12.519 -16.848 1.00 94.38 194 CYS A N 1
ATOM 1452 C CA . CYS A 1 194 ? 1.610 12.765 -15.531 1.00 94.38 194 CYS A CA 1
ATOM 1453 C C . CYS A 1 194 ? 1.942 14.247 -15.329 1.00 94.38 194 CYS A C 1
ATOM 1455 O O . CYS A 1 194 ? 2.262 14.951 -16.288 1.00 94.38 194 CYS A O 1
ATOM 1457 N N . LEU A 1 195 ? 1.959 14.690 -14.070 1.00 93.94 195 LEU A N 1
ATOM 1458 C CA . LEU A 1 195 ? 2.329 16.050 -13.678 1.00 93.94 195 LEU A CA 1
ATOM 1459 C C . LEU A 1 195 ? 3.627 16.063 -12.860 1.00 93.94 195 LEU A C 1
ATOM 1461 O O . LEU A 1 195 ? 3.730 15.400 -11.830 1.00 93.94 195 LEU A O 1
ATOM 1465 N N . ALA A 1 196 ? 4.600 16.853 -13.308 1.00 92.69 196 ALA A N 1
ATOM 1466 C CA . ALA A 1 196 ? 5.744 17.268 -12.503 1.00 92.69 196 ALA A CA 1
ATOM 1467 C C . ALA A 1 196 ? 5.346 18.555 -11.762 1.00 92.69 196 ALA A C 1
ATOM 1469 O O . ALA A 1 196 ? 5.224 19.609 -12.382 1.00 92.69 196 ALA A O 1
ATOM 1470 N N . TYR A 1 197 ? 5.056 18.446 -10.465 1.00 91.44 197 TYR A N 1
ATOM 1471 C CA . TYR A 1 197 ? 4.493 19.525 -9.648 1.00 91.44 197 TYR A CA 1
ATOM 1472 C C . TYR A 1 197 ? 5.513 20.633 -9.344 1.00 91.44 197 TYR A C 1
ATOM 1474 O O . TYR A 1 197 ? 5.155 21.801 -9.249 1.00 91.44 197 TYR A O 1
ATOM 1482 N N . GLY A 1 198 ? 6.799 20.282 -9.259 1.00 84.50 198 GLY A N 1
ATOM 1483 C CA . GLY A 1 198 ? 7.897 21.234 -9.078 1.00 84.50 198 GLY A CA 1
ATOM 1484 C C . GLY A 1 198 ? 8.158 21.716 -7.658 1.00 84.50 198 GLY A C 1
ATOM 1485 O O . GLY A 1 198 ? 9.070 22.518 -7.460 1.00 84.50 198 GLY A O 1
ATOM 1486 N N . SER A 1 199 ? 7.432 21.188 -6.681 1.00 82.94 199 SER A N 1
ATOM 1487 C CA . SER A 1 199 ? 7.692 21.360 -5.254 1.00 82.94 199 SER A CA 1
ATOM 1488 C C . SER A 1 199 ? 7.317 20.091 -4.495 1.00 82.94 199 SER A C 1
ATOM 1490 O O . SER A 1 199 ? 6.825 19.124 -5.080 1.00 82.94 199 SER A O 1
ATOM 1492 N N . ASN A 1 200 ? 7.533 20.085 -3.183 1.00 82.31 200 ASN A N 1
ATOM 1493 C CA . ASN A 1 200 ? 7.112 18.972 -2.349 1.00 82.31 200 ASN A CA 1
ATOM 1494 C C . ASN A 1 200 ? 5.584 18.767 -2.457 1.00 82.31 200 ASN A C 1
ATOM 1496 O O . ASN A 1 200 ? 4.806 19.714 -2.350 1.00 82.31 200 ASN A O 1
ATOM 1500 N N . VAL A 1 201 ? 5.155 17.522 -2.690 1.00 91.56 201 VAL A N 1
ATOM 1501 C CA . VAL A 1 201 ? 3.733 17.155 -2.819 1.00 91.56 201 VAL A CA 1
ATOM 1502 C C . VAL A 1 201 ? 2.976 17.212 -1.496 1.00 91.56 201 VAL A C 1
ATOM 1504 O O . VAL A 1 201 ? 1.765 17.020 -1.503 1.00 91.56 201 VAL A O 1
ATOM 1507 N N . ILE A 1 202 ? 3.649 17.454 -0.367 1.00 92.75 202 ILE A N 1
ATOM 1508 C CA . ILE A 1 202 ? 2.981 17.583 0.929 1.00 92.75 202 ILE A CA 1
ATOM 1509 C C . ILE A 1 202 ? 1.911 18.687 0.942 1.00 92.75 202 ILE A C 1
ATOM 1511 O O . ILE A 1 202 ? 0.868 18.509 1.564 1.00 92.75 202 ILE A O 1
ATOM 1515 N N . ASP A 1 203 ? 2.108 19.758 0.163 1.00 94.19 203 ASP A N 1
ATOM 1516 C CA . ASP A 1 203 ? 1.149 20.865 0.025 1.00 94.19 203 ASP A CA 1
ATOM 1517 C C . ASP A 1 203 ? -0.123 20.470 -0.750 1.00 94.19 203 ASP A C 1
ATOM 1519 O O . ASP A 1 203 ? -1.087 21.232 -0.803 1.00 94.19 203 ASP A O 1
ATOM 1523 N N . LEU A 1 204 ? -0.146 19.286 -1.378 1.00 97.31 204 LEU A N 1
ATOM 1524 C CA . LEU A 1 204 ? -1.344 18.755 -2.035 1.00 97.31 204 LEU A CA 1
ATOM 1525 C C . LEU A 1 204 ? -2.376 18.236 -1.031 1.00 97.31 204 LEU A C 1
ATOM 1527 O O . LEU A 1 204 ? -3.513 17.981 -1.437 1.00 97.31 204 LEU A O 1
ATOM 1531 N N . PHE A 1 205 ? -1.983 18.050 0.230 1.00 98.31 205 PHE A N 1
ATOM 1532 C CA . PHE A 1 205 ? -2.790 17.441 1.279 1.00 98.31 205 PHE A CA 1
ATOM 1533 C C . PHE A 1 205 ? -3.236 18.462 2.328 1.00 98.31 205 PHE A C 1
ATOM 1535 O O . PHE A 1 205 ? -2.582 19.479 2.545 1.00 98.31 205 PHE A O 1
ATOM 1542 N N . ALA A 1 206 ? -4.350 18.177 2.999 1.00 98.12 206 ALA A N 1
ATOM 1543 C CA . ALA A 1 206 ? -4.970 19.071 3.967 1.00 98.12 206 ALA A CA 1
ATOM 1544 C C . ALA A 1 206 ? -4.056 19.369 5.169 1.00 98.12 206 ALA A C 1
ATOM 1546 O O . ALA A 1 206 ? -4.015 20.509 5.635 1.00 98.12 206 ALA A O 1
ATOM 1547 N N . ASN A 1 207 ? -3.310 18.370 5.661 1.00 97.62 207 ASN A N 1
ATOM 1548 C CA . ASN A 1 207 ? -2.329 18.555 6.732 1.00 97.62 207 ASN A CA 1
ATOM 1549 C C . ASN A 1 207 ? -1.239 17.469 6.721 1.00 97.62 207 ASN A C 1
ATOM 1551 O O . ASN A 1 207 ? -1.307 16.494 7.471 1.00 97.62 207 ASN A O 1
ATOM 1555 N N . VAL A 1 208 ? -0.199 17.663 5.910 1.00 97.44 208 VAL A N 1
ATOM 1556 C CA . VAL A 1 208 ? 1.011 16.825 5.911 1.00 97.44 208 VAL A CA 1
ATOM 1557 C C . VAL A 1 208 ? 2.228 17.756 6.023 1.00 97.44 208 VAL A C 1
ATOM 1559 O O . VAL A 1 208 ? 2.601 18.383 5.044 1.00 97.44 208 VAL A O 1
ATOM 1562 N N . PRO A 1 209 ? 2.853 17.922 7.200 1.00 96.00 209 PRO A N 1
ATOM 1563 C CA . PRO A 1 209 ? 3.956 18.875 7.376 1.00 96.00 209 PRO A CA 1
ATOM 1564 C C . PRO A 1 209 ? 5.308 18.374 6.841 1.00 96.00 209 PRO A C 1
ATOM 1566 O O . PRO A 1 209 ? 6.240 19.158 6.684 1.00 96.00 209 PRO A O 1
ATOM 1569 N N . GLU A 1 210 ? 5.446 17.071 6.600 1.00 94.25 210 GLU A N 1
ATOM 1570 C CA . GLU A 1 210 ? 6.668 16.443 6.095 1.00 94.25 210 GLU A CA 1
ATOM 1571 C C . GLU A 1 210 ? 6.338 15.119 5.390 1.00 94.25 210 GLU A C 1
ATOM 1573 O O . GLU A 1 210 ? 5.306 14.504 5.660 1.00 94.25 210 GLU A O 1
ATOM 1578 N N . ALA A 1 211 ? 7.220 14.660 4.498 1.00 93.44 211 ALA A N 1
ATOM 1579 C CA . ALA A 1 211 ? 7.035 13.452 3.690 1.00 93.44 211 ALA A CA 1
AT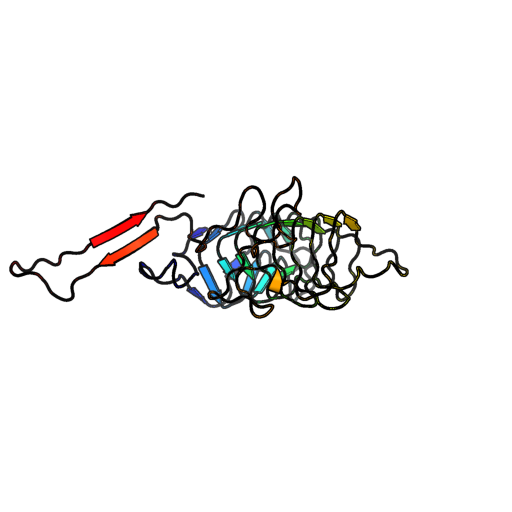OM 1580 C C . ALA A 1 211 ? 7.220 12.158 4.509 1.00 93.44 211 ALA A C 1
ATOM 1582 O O . ALA A 1 211 ? 8.136 11.367 4.277 1.00 93.44 211 ALA A O 1
ATOM 1583 N N . ARG A 1 212 ? 6.353 11.942 5.500 1.00 95.75 212 ARG A N 1
ATOM 1584 C CA . ARG A 1 212 ? 6.277 10.703 6.276 1.00 95.75 212 ARG A CA 1
ATOM 1585 C C . ARG A 1 212 ? 4.842 10.369 6.661 1.00 95.75 212 ARG A C 1
ATOM 1587 O O . ARG A 1 212 ? 3.988 11.244 6.719 1.00 95.75 212 ARG A O 1
ATOM 1594 N N . PHE A 1 213 ? 4.591 9.107 6.968 1.00 97.25 213 PHE A N 1
ATOM 1595 C CA . PHE A 1 213 ? 3.338 8.674 7.556 1.00 97.25 213 PHE A CA 1
ATOM 1596 C C . PHE A 1 213 ? 3.306 8.987 9.056 1.00 97.25 213 PHE A C 1
ATOM 1598 O O . PHE A 1 213 ? 4.226 8.636 9.798 1.00 97.25 213 PHE A O 1
ATOM 1605 N N . ASP A 1 214 ? 2.205 9.581 9.501 1.00 97.38 214 ASP A N 1
ATOM 1606 C CA . ASP A 1 214 ? 1.852 9.784 10.901 1.00 97.38 214 ASP A CA 1
ATOM 1607 C C . ASP A 1 214 ? 0.321 9.704 11.012 1.00 97.38 214 ASP A C 1
ATOM 1609 O O . ASP A 1 214 ? -0.383 10.160 10.113 1.00 97.38 214 ASP A O 1
ATOM 1613 N N . TYR A 1 215 ? -0.206 9.131 12.097 1.00 96.88 215 TYR A N 1
ATOM 1614 C CA . TYR A 1 215 ? -1.660 9.072 12.309 1.00 96.88 215 TYR A CA 1
ATOM 1615 C C . TYR A 1 215 ? -2.278 10.451 12.553 1.00 96.88 215 TYR A C 1
ATOM 1617 O O . TYR A 1 215 ? -3.490 10.588 12.440 1.00 96.88 215 TYR A O 1
ATOM 1625 N N . MET A 1 216 ? -1.464 11.452 12.896 1.00 96.50 216 MET A N 1
ATOM 1626 C CA . MET A 1 216 ? -1.919 12.828 13.080 1.00 96.50 216 MET A CA 1
ATOM 1627 C C . MET A 1 216 ? -1.979 13.634 11.778 1.00 96.50 216 MET A C 1
ATOM 1629 O O . MET A 1 216 ? -2.385 14.798 11.807 1.00 96.50 216 MET A O 1
ATOM 1633 N N . PHE A 1 217 ? -1.516 13.069 10.662 1.00 97.88 217 PHE A N 1
ATOM 1634 C CA . PHE A 1 217 ? -1.521 13.749 9.370 1.00 97.88 217 PHE A CA 1
ATOM 1635 C C . PHE A 1 217 ? -2.829 13.488 8.629 1.00 97.88 217 PHE A C 1
ATOM 1637 O O . PHE A 1 217 ? -3.414 12.412 8.735 1.00 97.88 217 PHE A O 1
ATOM 1644 N N . ASP A 1 218 ? -3.256 14.476 7.849 1.00 97.81 218 ASP A N 1
ATOM 1645 C CA . ASP A 1 218 ? -4.451 14.411 7.021 1.00 97.81 218 ASP A CA 1
ATOM 1646 C C . ASP A 1 218 ? -4.056 14.350 5.543 1.00 97.81 218 ASP A C 1
ATOM 1648 O O . ASP A 1 218 ? -3.646 15.350 4.946 1.00 97.81 218 ASP A O 1
ATOM 1652 N N . PHE A 1 219 ? -4.171 13.147 4.977 1.00 98.06 219 PHE A N 1
ATOM 1653 C CA . PHE A 1 219 ? -3.867 12.844 3.579 1.00 98.06 219 PHE A CA 1
ATOM 1654 C C . PHE A 1 219 ? -5.055 13.079 2.632 1.00 98.06 219 PHE A C 1
ATOM 1656 O O . PHE A 1 219 ? -4.958 12.731 1.451 1.00 98.06 219 PHE A O 1
ATOM 1663 N N . HIS A 1 220 ? -6.169 13.660 3.097 1.00 98.44 220 HIS A N 1
ATOM 1664 C CA . HIS A 1 220 ? -7.160 14.216 2.177 1.00 98.44 220 HIS A CA 1
ATOM 1665 C C . HIS A 1 220 ? -6.515 15.316 1.338 1.00 98.44 220 HIS A C 1
ATOM 1667 O O . HIS A 1 220 ? -5.595 15.999 1.785 1.00 98.44 220 HIS A O 1
ATOM 1673 N N . LEU A 1 221 ? -6.989 15.497 0.107 1.00 98.38 221 LEU A N 1
ATOM 1674 C CA . LEU A 1 221 ? -6.489 16.572 -0.739 1.00 98.38 221 LEU A CA 1
ATOM 1675 C C . LEU A 1 221 ? -6.888 17.936 -0.162 1.00 98.38 221 LEU A C 1
ATOM 1677 O O . LEU A 1 221 ? -8.029 18.132 0.256 1.00 98.38 221 LEU A O 1
ATOM 1681 N N . ALA A 1 222 ? -5.947 18.879 -0.157 1.00 98.00 222 ALA A N 1
ATOM 1682 C CA . ALA A 1 222 ? -6.225 20.262 0.205 1.00 98.00 222 ALA A CA 1
ATOM 1683 C C . ALA A 1 222 ? -7.199 20.908 -0.792 1.00 98.00 222 ALA A C 1
ATOM 1685 O O . ALA A 1 222 ? -7.277 20.523 -1.964 1.00 98.00 222 ALA A O 1
ATOM 1686 N N . GLU A 1 223 ? -7.908 21.947 -0.352 1.00 96.88 223 GLU A N 1
ATOM 1687 C CA . GLU A 1 223 ? -8.730 22.755 -1.252 1.00 96.88 223 GLU A CA 1
ATOM 1688 C C . GLU A 1 223 ? -7.870 23.334 -2.390 1.00 96.88 223 GLU A C 1
ATOM 1690 O O . GLU A 1 223 ? -6.826 23.942 -2.158 1.00 96.88 223 GLU A O 1
ATOM 1695 N N . GLY A 1 224 ? -8.305 23.130 -3.637 1.00 96.31 224 GLY A N 1
ATOM 1696 C CA . GLY A 1 224 ? -7.570 23.581 -4.822 1.00 96.31 224 GLY A CA 1
ATOM 1697 C C . GLY A 1 224 ? -6.348 22.730 -5.184 1.00 96.31 224 GLY A C 1
ATOM 1698 O O . GLY A 1 224 ? -5.598 23.116 -6.082 1.00 96.31 224 GLY A O 1
ATOM 1699 N N . SER A 1 225 ? -6.149 21.582 -4.529 1.00 97.94 225 SER A N 1
ATOM 1700 C CA . SER A 1 225 ? -5.087 20.641 -4.877 1.00 97.94 225 SER A CA 1
ATOM 1701 C C . SER A 1 225 ? -5.172 20.233 -6.347 1.00 97.94 225 SER A C 1
ATOM 1703 O O . SER A 1 225 ? -6.218 19.814 -6.842 1.00 97.94 225 SER A O 1
ATOM 1705 N N . VAL A 1 226 ? -4.040 20.291 -7.053 1.00 97.31 226 VAL A N 1
ATOM 1706 C CA . VAL A 1 226 ? -3.950 19.842 -8.455 1.00 97.31 226 VAL A CA 1
ATOM 1707 C C . VAL A 1 226 ? -4.148 18.333 -8.608 1.00 97.31 226 VAL A C 1
ATOM 1709 O O . VAL A 1 226 ? -4.277 17.851 -9.727 1.00 97.31 226 VAL A O 1
ATOM 1712 N N . ALA A 1 227 ? -4.154 17.585 -7.500 1.00 98.00 227 ALA A N 1
ATOM 1713 C CA . ALA A 1 227 ? -4.479 16.165 -7.477 1.00 98.00 227 ALA A CA 1
ATOM 1714 C C . ALA A 1 227 ? -5.983 15.880 -7.560 1.00 98.00 227 ALA A C 1
ATOM 1716 O O . ALA A 1 227 ? -6.357 14.742 -7.858 1.00 98.00 227 ALA A O 1
ATOM 1717 N N . SER A 1 228 ? -6.832 16.886 -7.333 1.00 98.31 228 SER A N 1
ATOM 1718 C CA . SER A 1 228 ? -8.281 16.744 -7.434 1.00 98.31 228 SER A CA 1
ATOM 1719 C C . SER A 1 228 ? -8.703 16.632 -8.898 1.00 98.31 228 SER A C 1
ATOM 1721 O O . SER A 1 228 ? -8.399 17.498 -9.718 1.00 98.31 228 SER A O 1
ATOM 1723 N N . GLY A 1 229 ? -9.383 15.541 -9.243 1.00 97.81 229 GLY A N 1
ATOM 1724 C CA . GLY A 1 229 ? -9.833 15.233 -10.599 1.00 97.81 229 GLY A CA 1
ATOM 1725 C C . GLY A 1 229 ? -8.731 14.950 -11.630 1.00 97.81 229 GLY A C 1
ATOM 1726 O O . GLY A 1 229 ? -9.023 14.875 -12.824 1.00 97.81 229 GLY A O 1
ATOM 1727 N N . PHE A 1 230 ? -7.467 14.813 -11.211 1.00 97.94 230 PHE A N 1
ATOM 1728 C CA . PHE A 1 230 ? -6.338 14.575 -12.124 1.00 97.94 230 PHE A CA 1
ATOM 1729 C C . PHE A 1 230 ? -6.199 13.110 -12.561 1.00 97.94 230 PHE A C 1
ATOM 1731 O O . PHE A 1 230 ? -5.595 12.808 -13.595 1.00 97.94 230 PHE A O 1
ATOM 1738 N N . GLY A 1 231 ? -6.752 12.195 -11.773 1.00 97.06 231 GLY A N 1
ATOM 1739 C CA . GLY A 1 231 ? -6.748 10.763 -12.010 1.00 97.06 231 GLY A CA 1
ATOM 1740 C C . GLY A 1 231 ? -7.488 10.353 -13.284 1.00 97.06 231 GLY A C 1
ATOM 1741 O O . GLY A 1 231 ? -8.184 11.132 -13.941 1.00 97.06 231 GLY A O 1
ATOM 1742 N N . LEU A 1 232 ? -7.321 9.085 -13.651 1.00 95.25 232 LEU A N 1
ATOM 1743 C CA . LEU A 1 232 ? -8.071 8.442 -14.723 1.00 95.25 232 LEU A CA 1
ATOM 1744 C C . LEU A 1 232 ? -9.572 8.683 -14.536 1.00 95.25 232 LEU A C 1
ATOM 1746 O O . LEU A 1 232 ? -10.092 8.581 -13.431 1.00 95.25 232 LEU A O 1
ATOM 1750 N N . GLU A 1 233 ? -10.251 9.017 -15.633 1.00 93.88 233 GLU A N 1
ATOM 1751 C CA . GLU A 1 233 ? -11.695 9.294 -15.645 1.00 93.88 233 GLU A CA 1
ATOM 1752 C C . GLU A 1 233 ? -12.129 10.468 -14.745 1.00 93.88 233 GLU A C 1
ATOM 1754 O O . GLU A 1 233 ? -13.308 10.609 -14.432 1.00 93.88 233 GLU A O 1
ATOM 1759 N N . GLY A 1 234 ? -11.194 11.351 -14.372 1.00 95.19 234 GLY A N 1
ATOM 1760 C CA . GLY A 1 234 ? -11.483 12.531 -13.560 1.00 95.19 234 GLY A CA 1
ATOM 1761 C C . GLY A 1 234 ? -11.618 12.235 -12.068 1.00 95.19 234 GLY A C 1
ATOM 1762 O O . GLY A 1 234 ? -12.216 13.035 -11.353 1.00 95.19 234 GLY A O 1
ATOM 1763 N N . THR A 1 235 ? -11.105 11.096 -11.589 1.00 97.00 235 THR A N 1
ATOM 1764 C CA . THR A 1 235 ? -11.023 10.817 -10.149 1.00 97.00 235 THR A CA 1
ATOM 1765 C C . THR A 1 235 ? -9.867 11.575 -9.505 1.00 97.00 235 THR A C 1
ATOM 176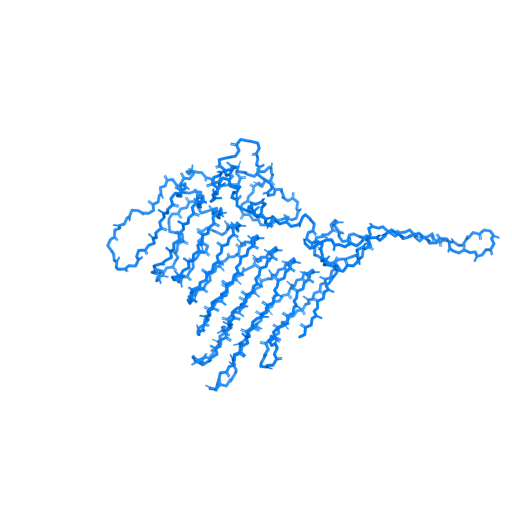7 O O . THR A 1 235 ? -8.954 12.035 -10.183 1.00 97.00 235 THR A O 1
ATOM 1770 N N . ASP A 1 236 ? -9.842 11.644 -8.181 1.00 98.25 236 ASP A N 1
ATOM 1771 C CA . ASP A 1 236 ? -8.688 12.177 -7.457 1.00 98.25 236 ASP A CA 1
ATOM 1772 C C . ASP A 1 236 ? -7.484 11.220 -7.527 1.00 98.25 236 ASP A C 1
ATOM 1774 O O . ASP A 1 236 ? -7.641 10.011 -7.743 1.00 98.25 236 ASP A O 1
ATOM 1778 N N . CYS A 1 237 ? -6.275 11.759 -7.350 1.00 98.50 237 CYS A N 1
ATOM 1779 C CA . CYS A 1 237 ? -5.060 10.971 -7.123 1.00 98.50 237 CYS A CA 1
ATOM 1780 C C . CYS A 1 237 ? -4.807 10.738 -5.626 1.00 98.50 237 CYS A C 1
ATOM 1782 O O . CYS A 1 237 ? -5.216 11.529 -4.780 1.00 98.50 237 CYS A O 1
ATOM 1784 N N . GLY A 1 238 ? -4.059 9.681 -5.299 1.00 98.38 238 GLY A N 1
ATOM 1785 C CA . GLY A 1 238 ? -3.765 9.294 -3.915 1.00 98.38 238 GLY A CA 1
ATOM 1786 C C . GLY A 1 238 ? -4.827 8.374 -3.305 1.00 98.38 238 GLY A C 1
ATOM 1787 O O . GLY A 1 238 ? -5.707 7.881 -4.006 1.00 98.38 238 GLY A O 1
ATOM 1788 N N . ILE A 1 239 ? -4.721 8.103 -2.000 1.00 98.50 239 ILE A N 1
ATOM 1789 C CA . ILE A 1 239 ? -5.462 7.010 -1.340 1.00 98.50 239 ILE A CA 1
ATOM 1790 C C . ILE A 1 239 ? -6.977 7.212 -1.266 1.00 98.50 239 ILE A C 1
ATOM 1792 O O . ILE A 1 239 ? -7.706 6.227 -1.201 1.00 98.50 239 ILE A O 1
ATOM 1796 N N . TYR A 1 240 ? -7.460 8.451 -1.325 1.00 97.94 240 TYR A N 1
ATOM 1797 C CA . TYR A 1 240 ? -8.893 8.766 -1.339 1.00 97.94 240 TYR A CA 1
ATOM 1798 C C . TYR A 1 240 ? -9.471 8.884 -2.761 1.00 97.94 240 TYR A C 1
ATOM 1800 O O . TYR A 1 240 ? -10.633 9.242 -2.931 1.00 97.94 240 TYR A O 1
ATOM 1808 N N . GLY A 1 241 ? -8.674 8.572 -3.787 1.00 96.94 241 GLY A N 1
ATOM 1809 C CA . GLY A 1 241 ? -9.102 8.545 -5.181 1.00 96.94 241 GLY A CA 1
ATOM 1810 C C . GLY A 1 241 ? -9.734 7.222 -5.628 1.00 96.94 241 GLY A C 1
ATOM 1811 O O . GLY A 1 241 ? -9.632 6.185 -4.968 1.00 96.94 241 GLY A O 1
ATOM 1812 N N . GLY A 1 242 ? -10.324 7.244 -6.826 1.00 94.06 242 GLY A N 1
ATOM 1813 C CA . GLY A 1 242 ? -10.911 6.077 -7.492 1.00 94.06 242 GLY A CA 1
ATOM 1814 C C . GLY A 1 242 ? -12.295 5.659 -6.985 1.00 94.06 242 GLY A C 1
ATOM 1815 O O . GLY A 1 242 ? -12.938 6.357 -6.211 1.00 94.06 242 GLY A O 1
ATOM 1816 N N . ALA A 1 243 ? -12.766 4.501 -7.460 1.00 92.81 243 ALA A N 1
ATOM 1817 C CA . ALA A 1 243 ? -14.096 3.972 -7.134 1.00 92.81 243 ALA A CA 1
ATOM 1818 C C . ALA A 1 243 ? -14.200 3.383 -5.715 1.00 92.81 243 ALA A C 1
ATOM 1820 O O . ALA A 1 243 ? -15.293 3.293 -5.164 1.00 92.81 243 ALA A O 1
ATOM 1821 N N . GLU A 1 244 ? -13.070 2.971 -5.142 1.00 93.69 244 GLU A N 1
ATOM 1822 C CA . GLU A 1 244 ? -12.972 2.404 -3.797 1.00 93.69 244 GLU A CA 1
ATOM 1823 C C . GLU A 1 244 ? -11.893 3.177 -3.021 1.00 93.69 244 GLU A C 1
ATOM 1825 O O . GLU A 1 244 ? -10.735 2.755 -3.012 1.00 93.69 244 GLU A O 1
ATOM 1830 N N . PRO A 1 245 ? -12.219 4.350 -2.453 1.00 96.25 245 PRO A N 1
ATOM 1831 C CA . PRO A 1 245 ? -11.266 5.147 -1.688 1.00 96.25 245 PRO A CA 1
ATOM 1832 C C . PRO A 1 245 ? -10.881 4.457 -0.373 1.00 96.25 245 PRO A C 1
ATOM 1834 O O . PRO A 1 245 ? -11.600 3.588 0.126 1.00 96.25 245 PRO A O 1
ATOM 1837 N N . TYR A 1 246 ? -9.760 4.884 0.209 1.00 96.81 246 TYR A N 1
ATOM 1838 C CA . TYR A 1 246 ? -9.308 4.426 1.518 1.00 96.81 246 TYR A CA 1
ATOM 1839 C C . TYR A 1 246 ? -10.403 4.625 2.566 1.00 96.81 246 TYR A C 1
ATOM 1841 O O . TYR A 1 246 ? -10.944 5.722 2.722 1.00 96.81 246 TYR A O 1
ATOM 1849 N N . LYS A 1 247 ? -10.722 3.561 3.307 1.00 93.75 247 LYS A N 1
ATOM 1850 C CA . LYS A 1 247 ? -11.720 3.629 4.374 1.00 93.75 247 LYS A CA 1
ATOM 1851 C C . LYS A 1 247 ? -11.155 4.374 5.579 1.00 93.75 247 LYS A C 1
ATOM 1853 O O . LYS A 1 247 ? -10.201 3.908 6.204 1.00 93.75 247 LYS A O 1
ATOM 1858 N N . GLU A 1 248 ? -11.795 5.482 5.942 1.00 92.44 248 GLU A N 1
ATOM 1859 C CA . GLU A 1 248 ? -11.408 6.288 7.098 1.00 92.44 248 GLU A CA 1
ATOM 1860 C C . GLU A 1 248 ? -11.311 5.445 8.381 1.00 92.44 248 GLU A C 1
ATOM 1862 O O . GLU A 1 248 ? -12.103 4.525 8.616 1.00 92.44 248 GLU A O 1
ATOM 1867 N N . GLY A 1 249 ? -10.278 5.699 9.188 1.00 92.44 249 GLY A N 1
ATOM 1868 C CA . GLY A 1 249 ? -9.971 4.892 10.373 1.00 92.44 249 GLY A CA 1
ATOM 1869 C C . GLY A 1 249 ? -9.516 3.445 10.105 1.00 92.44 249 GLY A C 1
ATOM 1870 O O . GLY A 1 249 ? -9.201 2.735 11.062 1.00 92.44 249 GLY A O 1
ATOM 1871 N N . ALA A 1 250 ? -9.455 2.996 8.844 1.00 94.50 250 ALA A N 1
ATOM 1872 C CA . ALA A 1 250 ? -9.039 1.651 8.432 1.00 94.50 250 ALA A CA 1
ATOM 1873 C C . ALA A 1 250 ? -9.742 0.525 9.212 1.00 94.50 250 ALA A C 1
ATOM 1875 O O . ALA A 1 250 ? -9.134 -0.485 9.581 1.00 94.50 250 ALA A O 1
ATOM 1876 N N . ILE A 1 251 ? -11.032 0.706 9.504 1.00 93.31 251 ILE A N 1
ATOM 1877 C CA . ILE A 1 251 ? -11.766 -0.228 10.357 1.00 93.31 251 ILE A CA 1
ATOM 1878 C C . ILE A 1 251 ? -11.996 -1.550 9.590 1.00 93.31 251 ILE A C 1
ATOM 1880 O O . ILE A 1 251 ? -12.542 -1.535 8.475 1.00 93.31 251 ILE A O 1
ATOM 1884 N N . PRO A 1 252 ? -11.568 -2.700 10.144 1.00 93.38 252 PRO A N 1
ATOM 1885 C CA . PRO A 1 252 ? -11.752 -4.018 9.531 1.00 93.38 252 PRO A CA 1
ATOM 1886 C C . PRO A 1 252 ? -13.234 -4.399 9.374 1.00 93.38 252 PRO A C 1
ATOM 1888 O O . PRO A 1 252 ? -14.122 -3.704 9.852 1.00 93.38 252 PRO A O 1
ATOM 1891 N N . ILE A 1 253 ? -13.522 -5.488 8.655 1.00 92.62 253 ILE A N 1
ATOM 1892 C CA . ILE A 1 253 ? -14.902 -5.882 8.307 1.00 92.62 253 ILE A CA 1
ATOM 1893 C C . ILE A 1 253 ? -15.705 -6.451 9.494 1.00 92.62 253 ILE A C 1
ATOM 1895 O O . ILE A 1 253 ? -16.925 -6.593 9.425 1.00 92.62 253 ILE A O 1
ATOM 1899 N N . ASN A 1 254 ? -15.048 -6.836 10.590 1.00 89.06 254 ASN A N 1
ATOM 1900 C CA . ASN A 1 254 ? -15.760 -7.365 11.751 1.00 89.06 254 ASN A CA 1
ATOM 1901 C C . ASN A 1 254 ? -16.619 -6.274 12.413 1.00 89.06 254 ASN A C 1
ATOM 1903 O O . ASN A 1 254 ? -16.268 -5.096 12.344 1.00 89.06 254 ASN A O 1
ATOM 1907 N N . PRO A 1 255 ? -17.712 -6.653 13.108 1.00 89.69 255 PRO A N 1
ATOM 1908 C CA . PRO A 1 255 ? -18.469 -5.711 13.921 1.00 89.69 255 PRO A CA 1
ATOM 1909 C C . PRO A 1 255 ? -17.535 -4.932 14.843 1.00 89.69 255 PRO A C 1
ATOM 1911 O O . PRO A 1 255 ? -16.715 -5.525 15.556 1.00 89.69 255 PRO A O 1
ATOM 1914 N N . HIS A 1 256 ? -17.656 -3.611 14.796 1.00 91.19 256 HIS A N 1
ATOM 1915 C CA . HIS A 1 256 ? -16.760 -2.705 15.487 1.00 91.19 256 HIS A CA 1
ATOM 1916 C C . HIS A 1 256 ? -17.426 -2.155 16.735 1.00 91.19 256 HIS A C 1
ATOM 1918 O O . HIS A 1 256 ? -18.549 -1.651 16.677 1.00 91.19 256 HIS A O 1
ATOM 1924 N N . ILE A 1 257 ? -16.742 -2.250 17.870 1.00 92.25 257 ILE A N 1
ATOM 1925 C CA . ILE A 1 257 ? -17.223 -1.653 19.112 1.00 92.25 257 ILE A CA 1
ATOM 1926 C C . ILE A 1 257 ? -16.830 -0.177 19.086 1.00 92.25 257 ILE A C 1
ATOM 1928 O O . ILE A 1 257 ? -15.653 0.153 19.176 1.00 92.25 257 ILE A O 1
ATOM 1932 N N . GLN A 1 258 ? -17.817 0.706 18.974 1.00 91.25 258 GLN A N 1
ATOM 1933 C CA . GLN A 1 258 ? -17.606 2.153 18.914 1.00 91.25 258 GLN A CA 1
ATOM 1934 C C . GLN A 1 258 ? -17.391 2.758 20.304 1.00 91.25 258 GLN A C 1
ATOM 1936 O O . GLN A 1 258 ? -16.617 3.696 20.473 1.00 91.25 258 GLN A O 1
ATOM 1941 N N . SER A 1 259 ? -18.093 2.240 21.316 1.00 92.12 259 SER A N 1
ATOM 1942 C CA . SER A 1 259 ? -17.962 2.718 22.691 1.00 92.12 259 SER A CA 1
ATOM 1943 C C . SER A 1 259 ? -18.296 1.635 23.710 1.00 92.12 259 SER A C 1
ATOM 1945 O O . SER A 1 259 ? -19.138 0.765 23.476 1.00 92.12 259 SER A O 1
ATOM 1947 N N . ILE A 1 260 ? -17.614 1.701 24.855 1.00 93.19 260 ILE A N 1
ATOM 1948 C CA . ILE A 1 260 ? -17.830 0.837 26.014 1.00 93.19 260 ILE A CA 1
ATOM 1949 C C . ILE A 1 260 ? -17.901 1.730 27.251 1.00 93.19 260 ILE A C 1
ATOM 1951 O O . ILE A 1 260 ? -16.993 2.518 27.511 1.00 93.19 260 ILE A O 1
ATOM 1955 N N . TYR A 1 261 ? -18.956 1.573 28.044 1.00 94.00 261 TYR A N 1
ATOM 1956 C CA . TYR A 1 261 ? -19.082 2.174 29.365 1.00 94.00 261 TYR A CA 1
ATOM 1957 C C . TYR A 1 261 ? -19.265 1.078 30.412 1.00 94.00 261 TYR A C 1
ATOM 1959 O O . TYR A 1 261 ? -20.266 0.358 30.407 1.00 94.00 261 TYR A O 1
ATOM 1967 N N . ILE A 1 262 ? -18.293 0.967 31.319 1.00 93.19 262 ILE A N 1
ATOM 1968 C CA . ILE A 1 262 ? -18.328 0.065 32.473 1.00 93.19 262 ILE A CA 1
ATOM 1969 C C . ILE A 1 262 ? -18.199 0.934 33.731 1.00 93.19 262 ILE A C 1
ATOM 1971 O O . ILE A 1 262 ? -17.145 1.541 33.936 1.00 93.19 262 ILE A O 1
ATOM 1975 N N . PRO A 1 263 ? -19.243 1.033 34.574 1.00 93.19 263 PRO A N 1
ATOM 1976 C CA . PRO A 1 263 ? -19.160 1.754 35.839 1.00 93.19 263 PRO A CA 1
ATOM 1977 C C . PRO A 1 263 ? -18.086 1.162 36.760 1.00 93.19 263 PRO A C 1
ATOM 1979 O O . PRO A 1 263 ? -17.856 -0.044 36.765 1.00 93.19 263 PRO A O 1
ATOM 1982 N N . GLY A 1 264 ? -17.461 1.992 37.597 1.00 94.62 264 GLY A N 1
ATOM 1983 C CA . GLY A 1 264 ? -16.480 1.515 38.582 1.00 94.62 264 GLY A CA 1
ATOM 1984 C C . GLY A 1 264 ? -17.093 0.746 39.762 1.00 94.62 264 GLY A C 1
ATOM 1985 O O . GLY A 1 264 ? -16.376 0.057 40.482 1.00 94.62 264 GLY A O 1
ATOM 1986 N N . THR A 1 265 ? -18.408 0.860 39.975 1.00 94.88 265 THR A N 1
ATOM 1987 C CA . THR A 1 265 ? -19.137 0.215 41.075 1.00 94.88 265 THR A CA 1
ATOM 1988 C C . THR A 1 265 ? -20.518 -0.246 40.626 1.00 94.88 265 THR A C 1
ATOM 1990 O O . THR A 1 265 ? -21.073 0.249 39.644 1.00 94.88 265 THR A O 1
ATOM 1993 N N . THR A 1 266 ? -21.103 -1.168 41.382 1.00 95.56 266 THR A N 1
ATOM 1994 C CA . THR A 1 266 ? -22.508 -1.538 41.236 1.00 95.56 266 THR A CA 1
ATOM 1995 C C . THR A 1 266 ? -23.440 -0.410 41.689 1.00 95.56 266 THR A C 1
ATOM 1997 O O . THR A 1 266 ? -23.045 0.490 42.434 1.00 95.56 266 THR A O 1
ATOM 2000 N N . ASP A 1 267 ? -24.688 -0.445 41.229 1.00 94.00 267 ASP A N 1
ATOM 2001 C CA . ASP A 1 267 ? -25.761 0.405 41.735 1.00 94.00 267 ASP A CA 1
ATOM 2002 C C . ASP A 1 267 ? -26.233 -0.037 43.135 1.00 94.00 267 ASP A C 1
ATOM 2004 O O . ASP A 1 267 ? -25.762 -1.026 43.704 1.00 94.00 267 ASP A O 1
ATOM 2008 N N . GLY A 1 268 ? -27.206 0.684 43.700 1.00 94.69 268 GLY A N 1
ATOM 2009 C CA . GLY A 1 268 ? -27.767 0.378 45.022 1.00 94.69 268 GLY A CA 1
ATOM 2010 C C . GLY A 1 268 ? -28.460 -0.989 45.138 1.00 94.69 268 GLY A C 1
ATOM 2011 O O . GLY A 1 268 ? -28.808 -1.390 46.245 1.00 94.69 268 GLY A O 1
ATOM 2012 N N . GLN A 1 269 ? -28.665 -1.710 44.029 1.00 95.38 269 GLN A N 1
ATOM 2013 C CA . GLN A 1 269 ? -29.198 -3.076 43.998 1.00 95.38 269 GLN A CA 1
ATOM 2014 C C . GLN A 1 269 ? -28.107 -4.132 43.767 1.00 95.38 269 GLN A C 1
ATOM 2016 O O . GLN A 1 269 ? -28.422 -5.317 43.651 1.00 95.38 269 GLN A O 1
ATOM 2021 N N . GLY A 1 270 ? -26.838 -3.729 43.679 1.00 94.88 270 GLY A N 1
ATOM 2022 C CA . GLY A 1 270 ? -25.731 -4.632 43.386 1.00 94.88 270 GLY A CA 1
ATOM 2023 C C . GLY A 1 270 ? -25.583 -4.980 41.901 1.00 94.88 270 GLY A C 1
ATOM 2024 O O . GLY A 1 270 ? -24.897 -5.952 41.592 1.00 94.88 270 GLY A O 1
ATOM 2025 N N . LYS A 1 271 ? -26.189 -4.222 40.973 1.00 96.06 271 LYS A N 1
ATOM 2026 C CA . LYS A 1 271 ? -26.063 -4.461 39.522 1.00 96.06 271 LYS A CA 1
ATOM 2027 C C . LYS A 1 271 ? -25.002 -3.566 38.893 1.00 96.06 271 LYS A C 1
ATOM 2029 O O . LYS A 1 271 ? -24.876 -2.398 39.244 1.00 96.06 271 LYS A O 1
ATOM 2034 N N . LEU A 1 272 ? -24.260 -4.103 37.928 1.00 96.06 272 LEU A N 1
ATOM 2035 C CA . LEU A 1 272 ? -23.292 -3.351 37.133 1.00 96.06 272 LEU A CA 1
ATOM 2036 C C . LEU A 1 272 ? -23.897 -3.043 35.758 1.00 96.06 272 LEU A C 1
ATOM 2038 O O . LEU A 1 272 ? -24.057 -3.941 34.935 1.00 96.06 272 LEU A O 1
ATOM 2042 N N . ASN A 1 273 ? -24.261 -1.783 35.522 1.00 93.75 273 ASN A N 1
ATOM 2043 C CA . ASN A 1 273 ? -24.941 -1.370 34.292 1.00 93.75 273 ASN A CA 1
ATOM 2044 C C . ASN A 1 273 ? -23.919 -1.035 33.197 1.00 93.75 273 ASN A C 1
ATOM 2046 O O . ASN A 1 273 ? -23.381 0.068 33.164 1.00 93.75 273 ASN A O 1
ATOM 2050 N N . ILE A 1 274 ? -23.648 -1.999 32.319 1.00 95.81 274 ILE A N 1
ATOM 2051 C CA . ILE A 1 274 ? -22.709 -1.869 31.197 1.00 95.81 274 ILE A CA 1
ATOM 2052 C C . ILE A 1 274 ? -23.467 -1.408 29.946 1.00 95.81 274 ILE A C 1
ATOM 2054 O O . ILE A 1 274 ? -24.546 -1.923 29.660 1.00 95.81 274 ILE A O 1
ATOM 2058 N N . SER A 1 275 ? -22.888 -0.478 29.185 1.00 95.06 275 SER A N 1
ATOM 2059 C CA . SER A 1 275 ? -23.392 -0.077 27.866 1.00 95.06 275 SER A CA 1
ATOM 2060 C C . SER A 1 275 ? -22.310 -0.260 26.808 1.00 95.06 275 SER A C 1
ATOM 2062 O O . SER A 1 275 ? -21.156 0.101 27.040 1.00 95.06 275 SER A O 1
ATOM 2064 N N . VAL A 1 276 ? -22.677 -0.824 25.657 1.00 95.56 276 VAL A N 1
ATOM 2065 C CA . VAL A 1 276 ? -21.776 -1.046 24.520 1.00 95.56 276 VAL A CA 1
ATOM 2066 C C . VAL A 1 276 ? -22.504 -0.664 23.238 1.00 95.56 276 VAL A C 1
ATOM 2068 O O . VAL A 1 276 ? -23.598 -1.170 22.987 1.00 95.56 276 VAL A O 1
ATOM 2071 N N . THR A 1 277 ? -21.888 0.187 22.418 1.00 94.88 277 THR A N 1
ATOM 2072 C CA . THR A 1 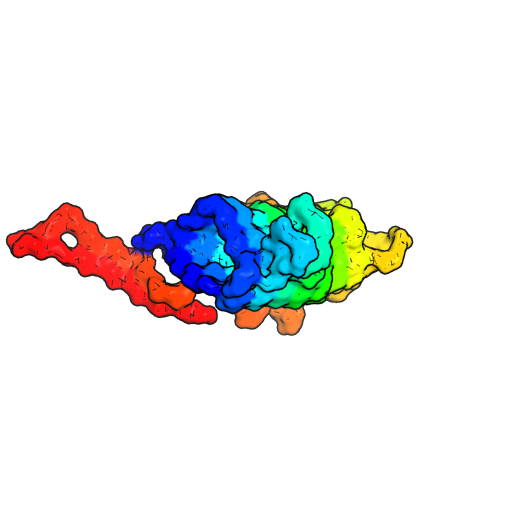277 ? -22.371 0.491 21.064 1.00 94.88 277 THR A CA 1
ATOM 2073 C C . THR A 1 277 ? -21.512 -0.253 20.053 1.00 94.88 277 THR A C 1
ATOM 2075 O O . THR A 1 277 ? -20.286 -0.151 20.085 1.00 94.88 277 THR A O 1
ATOM 2078 N N . VAL A 1 278 ? -22.156 -1.001 19.157 1.00 93.25 278 VAL A N 1
ATOM 2079 C CA . VAL A 1 278 ? -21.499 -1.806 18.120 1.00 93.25 278 VAL A CA 1
ATOM 2080 C C . VAL A 1 278 ? -22.115 -1.479 16.769 1.00 93.25 278 VAL A C 1
ATOM 2082 O O . VAL A 1 278 ? -23.333 -1.350 16.665 1.00 93.25 278 VAL A O 1
ATOM 2085 N N . GLU A 1 279 ? -21.280 -1.395 15.741 1.00 91.50 279 GLU A N 1
ATOM 2086 C CA . GLU A 1 279 ? -21.694 -1.133 14.367 1.00 91.50 279 GLU A CA 1
ATOM 2087 C C . GLU A 1 279 ? -21.172 -2.228 13.432 1.00 91.50 279 GLU A C 1
ATOM 2089 O O . GLU A 1 279 ? -20.009 -2.637 13.514 1.00 91.50 279 GLU A O 1
ATOM 2094 N N . ALA A 1 280 ? -22.031 -2.713 12.534 1.00 89.81 280 ALA A N 1
ATOM 2095 C CA . ALA A 1 280 ? -21.591 -3.557 11.431 1.00 89.81 280 ALA A CA 1
ATOM 2096 C C . ALA A 1 280 ? -20.766 -2.721 10.444 1.00 89.81 280 ALA A C 1
ATOM 2098 O O . ALA A 1 280 ? -21.087 -1.567 10.191 1.00 89.81 280 ALA A O 1
ATOM 2099 N N . GLN A 1 281 ? -19.699 -3.294 9.901 1.00 86.38 281 GLN A N 1
ATOM 2100 C CA . GLN A 1 281 ? -18.803 -2.565 9.015 1.00 86.38 281 GLN A CA 1
ATOM 2101 C C . GLN A 1 281 ? -19.103 -2.906 7.562 1.00 86.38 281 GLN A C 1
ATOM 2103 O O . GLN A 1 281 ? -19.076 -4.075 7.178 1.00 86.38 281 GLN A O 1
ATOM 2108 N N . ASP A 1 282 ? -19.339 -1.871 6.759 1.00 78.00 282 ASP A N 1
ATOM 2109 C CA . ASP A 1 282 ? -19.424 -2.018 5.312 1.00 78.00 282 ASP A CA 1
ATOM 2110 C C . ASP A 1 282 ? -18.029 -2.240 4.707 1.00 78.00 282 ASP A C 1
ATOM 2112 O O . ASP A 1 282 ? -16.996 -1.849 5.285 1.00 78.00 282 ASP A O 1
ATOM 2116 N N . ASN A 1 283 ? -18.030 -2.929 3.564 1.00 58.94 283 ASN A N 1
ATOM 2117 C CA . ASN A 1 283 ? -16.835 -3.259 2.791 1.00 58.94 283 ASN A CA 1
ATOM 2118 C C . ASN A 1 283 ? -16.294 -2.062 2.031 1.00 58.94 283 ASN A C 1
ATOM 2120 O O . ASN A 1 283 ? -17.093 -1.393 1.346 1.00 58.94 283 ASN A O 1
#

Sequence (283 aa):
MNIIGAGHVPEASAATGRTVINGNIRFMGGSDFSLLQGIFHDGEIWIGEGTTSDGITVSNILLSRCNLDILYLSASSYSASASSAQNIMAKDCIFRANVVCQNNNRGHLFSNCIFQGQINYLSGGITINNSIFLHNSPLYSVTSALLNNCIFSVESTPIYSAGGAKSTFNNCIFGMSAFPTNESSSDYHYFNNCLAYGSNVIDLFANVPEARFDYMFDFHLAEGSVASGFGLEGTDCGIYGGAEPYKEGAIPINPHIQSIYIPGTTDGQGKLNISVTVEAQDN

Secondary structure (DSSP, 8-state):
-EEE-S-S-TTTTTTT---EEES-EEE-TT-TT-EEES-EEESEEEES--SSTT--EEE--EEES-EESEEEES--SS--TT-EEES-EEES-EESS-EEE-SS-B--EEES-EESS-EES--SSEEEES-EE-SSS-EES--SEEEES-EE---SS-SEES-----EEES-EESSSSPPP--SSS-PPEEES-EE-SS-GGGGEEE-SSSS--TT-EEEEPTT-TTTT-SGGGPPSSTT-SSSPPPGGG--SSPEEEEEE--SS--TTS----EEEEEPPP-

Foldseek 3Di:
DEDEWQADQCQQSVAPGAAEDEEEAEQWAPNEQYEDARHEYHYEYHYQADPDLQGTEHENYEYARYEEEEYEANDYPDPSLRTGYEQYEYYLYEYQEEYEYDHPYANYEYALYEYQYAYELADHEYEYAQAEYLDLQRYEQHENYEYFLYEYQHADDDVYDDNAAEYEYALYEYQYPDDPPPDDDNRDYHYHLYYDPHHGCLLQFPADPGSHDDSPGTRHGDVVRPQQLSTPPRWGGHQQTDPDHNDPSSGTQAWHWRHKDWDPAADPVRHTDIDIDIDGDDD

Radius of gyration: 20.67 Å; chains: 1; bounding box: 49×50×69 Å

pLDDT: mean 89.76, std 11.65, range [43.75, 98.75]